Protein AF-0000000069428021 (afdb_homodimer)

InterPro domains:
  IPR006461 PLAC8 motif-containing protein [PF04749] (41-125)
  IPR006461 PLAC8 motif-containing protein [PTHR15907] (38-130)
  IPR006461 PLAC8 motif-containing protein [TIGR01571] (40-127)

Solvent-accessible surface area (backbone atoms only — not comparable to full-atom values): 15128 Å² total; per-residue (Å²): 135,85,79,76,75,79,78,75,75,80,72,77,73,79,77,83,68,53,80,55,49,69,66,51,56,23,42,66,54,68,28,44,52,66,84,59,81,56,38,75,73,87,62,54,55,84,50,29,71,75,40,79,92,48,30,40,73,64,28,62,76,42,33,70,60,51,44,28,54,47,29,39,45,66,55,42,61,50,68,40,60,76,44,89,64,29,70,43,43,51,48,45,42,49,30,62,72,69,32,37,62,82,50,70,60,54,39,48,50,46,37,69,73,38,47,53,28,41,52,42,36,52,51,50,46,35,50,76,64,58,66,137,83,79,76,74,77,79,74,74,78,71,78,73,79,77,85,66,55,81,56,49,69,65,50,56,22,41,66,53,71,30,45,52,64,84,59,81,58,38,75,73,87,62,54,55,84,50,30,72,75,40,78,92,48,30,39,74,66,29,62,79,42,35,70,60,51,43,29,53,48,30,38,44,68,57,42,60,51,67,40,59,74,44,89,65,30,69,42,43,50,47,46,43,49,31,62,73,68,32,38,61,82,49,69,60,55,39,48,51,46,37,71,73,37,48,54,28,39,52,43,37,53,51,50,45,34,50,74,63,56,62

Organism: NCBI:txid2607531

pLDDT: mean 73.63, std 24.59, range [28.36, 98.25]

Sequence (262 aa):
MTTKLPSTPITQQPRSTSKLSLASKLMTNNHIDHEICEKAWSSGLCDCQDDQKHNCLSSLCCWPFFKYTLAMRIGESPFVSLIPCAVFALRVKLRTVLSIKGSIIDDFFAVLCCEPCAVCQMSRELDNAGLMTTKLPSTPITQQPRSTSKLSLASKLMTNNHIDHEICEKAWSSGLCDCQDDQKHNCLSSLCCWPFFKYTLAMRIGESPFVSLIPCAVFALRVKLRTVLSIKGSIIDDFFAVLCCEPCAVCQMSRELDNAGL

Structure (mmCIF, N/CA/C/O backbone):
data_AF-0000000069428021-model_v1
#
loop_
_entity.id
_entity.type
_entity.pdbx_description
1 polymer 'Cornifelin homolog'
#
loop_
_atom_site.group_PDB
_atom_site.id
_atom_site.type_symbol
_atom_site.label_atom_id
_atom_site.label_alt_id
_atom_site.label_comp_id
_atom_site.label_asym_id
_atom_site.label_entity_id
_atom_site.label_seq_id
_atom_site.pdbx_PDB_ins_code
_atom_site.Cartn_x
_atom_site.Cartn_y
_atom_site.Cartn_z
_atom_site.occupancy
_atom_site.B_iso_or_equiv
_atom_site.auth_seq_id
_atom_site.auth_comp_id
_atom_site.auth_asym_id
_atom_site.auth_atom_id
_atom_site.pdbx_PDB_model_num
ATOM 1 N N . MET A 1 1 ? 49.5 43.188 20.953 1 31.59 1 MET A N 1
ATOM 2 C CA . MET A 1 1 ? 48.469 43.375 19.938 1 31.59 1 MET A CA 1
ATOM 3 C C . MET A 1 1 ? 47.406 42.281 20.016 1 31.59 1 MET A C 1
ATOM 5 O O . MET A 1 1 ? 47.75 41.094 19.906 1 31.59 1 MET A O 1
ATOM 9 N N . THR A 1 2 ? 46.312 42.562 20.75 1 36.84 2 THR A N 1
ATOM 10 C CA . THR A 1 2 ? 45.156 41.875 21.281 1 36.84 2 THR A CA 1
ATOM 11 C C . THR A 1 2 ? 44.312 41.25 20.141 1 36.84 2 THR A C 1
ATOM 13 O O . THR A 1 2 ? 43.812 41.969 19.297 1 36.84 2 THR A O 1
ATOM 16 N N . THR A 1 3 ? 44.781 40.094 19.594 1 36.91 3 THR A N 1
ATOM 17 C CA . THR A 1 3 ? 44.156 39.312 18.531 1 36.91 3 THR A CA 1
ATOM 18 C C . THR A 1 3 ? 42.656 39.094 18.812 1 36.91 3 THR A C 1
ATOM 20 O O . THR A 1 3 ? 42.312 38.5 19.828 1 36.91 3 THR A O 1
ATOM 23 N N . LYS A 1 4 ? 41.844 40.125 18.484 1 38.16 4 LYS A N 1
ATOM 24 C CA . LYS A 1 4 ? 40.375 40.188 18.516 1 38.16 4 LYS A CA 1
ATOM 25 C C . LYS A 1 4 ? 39.75 38.938 17.906 1 38.16 4 LYS A C 1
ATOM 27 O O . LYS A 1 4 ? 40.062 38.562 16.766 1 38.16 4 LYS A O 1
ATOM 32 N N . LEU A 1 5 ? 39.562 37.875 18.688 1 41.72 5 LEU A N 1
ATOM 33 C CA . LEU A 1 5 ? 38.844 36.625 18.406 1 41.72 5 LEU A CA 1
ATOM 34 C C . LEU A 1 5 ? 37.5 36.906 17.766 1 41.72 5 LEU A C 1
ATOM 36 O O . LEU A 1 5 ? 36.688 37.625 18.328 1 41.72 5 LEU A O 1
ATOM 40 N N . PRO A 1 6 ? 37.438 37.125 16.422 1 36.84 6 PRO A N 1
ATOM 41 C CA . PRO A 1 6 ? 36.156 37.438 15.773 1 36.84 6 PRO A CA 1
ATOM 42 C C . PRO A 1 6 ? 35.031 36.5 16.203 1 36.84 6 PRO A C 1
ATOM 44 O O . PRO A 1 6 ? 35.281 35.312 16.484 1 36.84 6 PRO A O 1
ATOM 47 N N . SER A 1 7 ? 34.062 36.906 17.016 1 36.66 7 SER A N 1
ATOM 48 C CA . SER A 1 7 ? 32.812 36.312 17.453 1 36.66 7 SER A CA 1
ATOM 49 C C . SER A 1 7 ? 32.031 35.719 16.281 1 36.66 7 SER A C 1
ATOM 51 O O . SER A 1 7 ? 31.812 36.406 15.273 1 36.66 7 SER A O 1
ATOM 53 N N . THR A 1 8 ? 32.25 34.469 15.93 1 35.41 8 THR A N 1
ATOM 54 C CA . THR A 1 8 ? 31.594 33.656 14.914 1 35.41 8 THR A CA 1
ATOM 55 C C . THR A 1 8 ? 30.078 33.812 15.016 1 35.41 8 THR A C 1
ATOM 57 O O . THR A 1 8 ? 29.5 33.594 16.094 1 35.41 8 THR A O 1
ATOM 60 N N . PRO A 1 9 ? 29.469 34.688 14.203 1 34.72 9 PRO A N 1
ATOM 61 C CA . PRO A 1 9 ? 28.016 34.844 14.164 1 34.72 9 PRO A CA 1
ATOM 62 C C . PRO A 1 9 ? 27.281 33.531 14.141 1 34.72 9 PRO A C 1
ATOM 64 O O . PRO A 1 9 ? 27.75 32.562 13.539 1 34.72 9 PRO A O 1
ATOM 67 N N . ILE A 1 10 ? 26.703 33.094 15.25 1 34.25 10 ILE A N 1
ATOM 68 C CA . ILE A 1 10 ? 25.766 31.969 15.398 1 34.25 10 ILE A CA 1
ATOM 69 C C . ILE A 1 10 ? 24.734 31.984 14.281 1 34.25 10 ILE A C 1
ATOM 71 O O . ILE A 1 10 ? 23.969 32.938 14.164 1 34.25 10 ILE A O 1
ATOM 75 N N . THR A 1 11 ? 25.172 31.672 13 1 30.28 11 THR A N 1
ATOM 76 C CA . THR A 1 11 ? 24.203 31.516 11.914 1 30.28 11 THR A CA 1
ATOM 77 C C . THR A 1 11 ? 22.984 30.734 12.391 1 30.28 11 THR A C 1
ATOM 79 O O . THR A 1 11 ? 23.109 29.656 12.984 1 30.28 11 THR A O 1
ATOM 82 N N . GLN A 1 12 ? 21.906 31.484 12.75 1 28.84 12 GLN A N 1
ATOM 83 C CA . GLN A 1 12 ? 20.562 31.016 13.039 1 28.84 12 GLN A CA 1
ATOM 84 C C . GLN A 1 12 ? 20.156 29.891 12.086 1 28.84 12 GLN A C 1
ATOM 86 O O . GLN A 1 12 ? 20.234 30.047 10.867 1 28.84 12 GLN A O 1
ATOM 91 N N . GLN A 1 13 ? 20.422 28.641 12.523 1 31.52 13 GLN A N 1
ATOM 92 C CA . GLN A 1 13 ? 19.984 27.438 11.852 1 31.52 13 GLN A CA 1
ATOM 93 C C . GLN A 1 13 ? 18.531 27.562 11.398 1 31.52 13 GLN A C 1
ATOM 95 O O . GLN A 1 13 ? 17.641 27.875 12.195 1 31.52 13 GLN A O 1
ATOM 100 N N . PRO A 1 14 ? 18.297 27.844 10.094 1 32.84 14 PRO A N 1
ATOM 101 C CA . PRO A 1 14 ? 16.922 27.859 9.594 1 32.84 14 PRO A CA 1
ATOM 102 C C . PRO A 1 14 ? 16.125 26.641 10.031 1 32.84 14 PRO A C 1
ATOM 104 O O . PRO A 1 14 ? 16.641 25.516 10.047 1 32.84 14 PRO A O 1
ATOM 107 N N . ARG A 1 15 ? 15.188 26.75 10.984 1 29.33 15 ARG A N 1
ATOM 108 C CA . ARG A 1 15 ? 14.133 25.859 11.445 1 29.33 15 ARG A CA 1
ATOM 109 C C . ARG A 1 15 ? 13.469 25.141 10.273 1 29.33 15 ARG A C 1
ATOM 111 O O . ARG A 1 15 ? 13 25.781 9.328 1 29.33 15 ARG A O 1
ATOM 118 N N . SER A 1 16 ? 13.938 23.875 9.984 1 31.75 16 SER A N 1
ATOM 119 C CA . SER A 1 16 ? 13.453 22.906 9.016 1 31.75 16 SER A CA 1
ATOM 120 C C . SER A 1 16 ? 11.938 22.734 9.109 1 31.75 16 SER A C 1
ATOM 122 O O . SER A 1 16 ? 11.438 22.125 10.055 1 31.75 16 SER A O 1
ATOM 124 N N . THR A 1 17 ? 11.07 23.734 8.867 1 29.7 17 THR A N 1
ATOM 125 C CA . THR A 1 17 ? 9.617 23.781 8.789 1 29.7 17 THR A CA 1
ATOM 126 C C . THR A 1 17 ? 9.102 22.719 7.824 1 29.7 17 THR A C 1
ATOM 128 O O . THR A 1 17 ? 7.898 22.656 7.551 1 29.7 17 THR A O 1
ATOM 131 N N . SER A 1 18 ? 9.938 22.156 6.949 1 31.53 18 SER A N 1
ATOM 132 C CA . SER A 1 18 ? 9.367 21.625 5.715 1 31.53 18 SER A CA 1
ATOM 133 C C . SER A 1 18 ? 8.555 20.359 5.98 1 31.53 18 SER A C 1
ATOM 135 O O . SER A 1 18 ? 7.957 19.797 5.062 1 31.53 18 SER A O 1
ATOM 137 N N . LYS A 1 19 ? 8.812 19.625 7.035 1 33.56 19 LYS A N 1
ATOM 138 C CA . LYS A 1 19 ? 8.234 18.297 7.055 1 33.56 19 LYS A CA 1
ATOM 139 C C . LYS A 1 19 ? 6.715 18.344 7.059 1 33.56 19 LYS A C 1
ATOM 141 O O . LYS A 1 19 ? 6.051 17.312 6.891 1 33.56 19 LYS A O 1
ATOM 146 N N . LEU A 1 20 ? 6.047 19.328 7.57 1 32.31 20 LEU A N 1
ATOM 147 C CA . LEU A 1 20 ? 4.621 19.547 7.805 1 32.31 20 LEU A CA 1
ATOM 148 C C . LEU A 1 20 ? 3.873 19.703 6.484 1 32.31 20 LEU A C 1
ATOM 150 O O . LEU A 1 20 ? 2.645 19.594 6.445 1 32.31 20 LEU A O 1
ATOM 154 N N . SER A 1 21 ? 4.578 19.922 5.355 1 34.25 21 SER A N 1
ATOM 155 C CA . SER A 1 21 ? 3.854 20.406 4.184 1 34.25 21 SER A CA 1
ATOM 156 C C . SER A 1 21 ? 2.959 19.312 3.596 1 34.25 21 SER A C 1
ATOM 158 O O . SER A 1 21 ? 1.894 19.609 3.051 1 34.25 21 SER A O 1
ATOM 160 N N . LEU A 1 22 ? 3.52 18.078 3.484 1 35.31 22 LEU A N 1
ATOM 161 C CA . LEU A 1 22 ? 2.664 17.094 2.82 1 35.31 22 LEU A CA 1
ATOM 162 C C . LEU A 1 22 ? 1.365 16.891 3.594 1 35.31 22 LEU A C 1
ATOM 164 O O . LEU A 1 22 ? 0.284 16.859 3.004 1 35.31 22 LEU A O 1
ATOM 168 N N . ALA A 1 23 ? 1.435 16.688 4.934 1 36.69 23 ALA A N 1
ATOM 169 C CA . ALA A 1 23 ? 0.244 16.578 5.773 1 36.69 23 ALA A CA 1
ATOM 170 C C . ALA A 1 23 ? -0.602 17.844 5.684 1 36.69 23 ALA A C 1
ATOM 172 O O . ALA A 1 23 ? -1.833 17.781 5.727 1 36.69 23 ALA A O 1
ATOM 173 N N . SER A 1 24 ? -0.016 18.953 5.559 1 36.81 24 SER A N 1
ATOM 174 C CA . SER A 1 24 ? -0.75 20.219 5.551 1 36.81 24 SER A CA 1
ATOM 175 C C . SER A 1 24 ? -1.664 20.312 4.336 1 36.81 24 SER A C 1
ATOM 177 O O . SER A 1 24 ? -2.781 20.828 4.43 1 36.81 24 SER A O 1
ATOM 179 N N . LYS A 1 25 ? -1.064 20.141 3.111 1 40.97 25 LYS A N 1
ATOM 180 C CA . LYS A 1 25 ? -1.898 20.297 1.926 1 40.97 25 LYS A CA 1
ATOM 181 C C . LYS A 1 25 ? -2.996 19.234 1.875 1 40.97 25 LYS A C 1
ATOM 183 O O . LYS A 1 25 ? -3.957 19.375 1.113 1 40.97 25 LYS A O 1
ATOM 188 N N . LEU A 1 26 ? -2.842 18.047 2.41 1 41.84 26 LEU A N 1
ATOM 189 C CA . LEU A 1 26 ? -3.936 17.078 2.506 1 41.84 26 LEU A CA 1
ATOM 190 C C . LEU A 1 26 ? -5.133 17.688 3.232 1 41.84 26 LEU A C 1
ATOM 192 O O . LEU A 1 26 ? -6.258 17.203 3.088 1 41.84 26 LEU A O 1
ATOM 196 N N . MET A 1 27 ? -4.902 18.547 4.051 1 39.12 27 MET A N 1
ATOM 197 C CA . MET A 1 27 ? -5.961 19.078 4.906 1 39.12 27 MET A CA 1
ATOM 198 C C . MET A 1 27 ? -6.938 19.922 4.102 1 39.12 27 MET A C 1
ATOM 200 O O . MET A 1 27 ? -8.016 20.266 4.586 1 39.12 27 MET A O 1
ATOM 204 N N . THR A 1 28 ? -6.363 20.5 3.078 1 38.12 28 THR A N 1
ATOM 205 C CA . THR A 1 28 ? -7.391 21.438 2.631 1 38.12 28 THR A CA 1
ATOM 206 C C . THR A 1 28 ? -8.578 20.688 2.037 1 38.12 28 THR A C 1
ATOM 208 O O . THR A 1 28 ? -9.734 21.047 2.283 1 38.12 28 THR A O 1
ATOM 211 N N . ASN A 1 29 ? -8.492 19.984 0.763 1 41.16 29 ASN A N 1
ATOM 212 C CA . ASN A 1 29 ? -9.719 19.422 0.219 1 41.16 29 ASN A CA 1
ATOM 213 C C . ASN A 1 29 ? -10.016 18.047 0.833 1 41.16 29 ASN A C 1
ATOM 215 O O . ASN A 1 29 ? -9.102 17.328 1.209 1 41.16 29 ASN A O 1
ATOM 219 N N . ASN A 1 30 ? -11.125 17.766 1.515 1 48.16 30 ASN A N 1
ATOM 220 C CA . ASN A 1 30 ? -11.688 16.609 2.209 1 48.16 30 ASN A CA 1
ATOM 221 C C . ASN A 1 30 ? -11.125 15.297 1.673 1 48.16 30 ASN A C 1
ATOM 223 O O . ASN A 1 30 ? -11.641 14.227 1.991 1 48.16 30 ASN A O 1
ATOM 227 N N . HIS A 1 31 ? -10.406 15.32 0.62 1 53.88 31 HIS A N 1
ATOM 228 C CA . HIS A 1 31 ? -9.734 14.141 0.084 1 53.88 31 HIS A CA 1
ATOM 229 C C . HIS A 1 31 ? -8.219 14.312 0.123 1 53.88 31 HIS A C 1
ATOM 231 O O . HIS A 1 31 ? -7.711 15.438 0.149 1 53.88 31 HIS A O 1
ATOM 237 N N . ILE A 1 32 ? -7.465 13.297 0.584 1 56.12 32 ILE A N 1
ATOM 238 C CA . ILE A 1 32 ? -6.008 13.352 0.515 1 56.12 32 ILE A CA 1
ATOM 239 C C . ILE A 1 32 ? -5.574 13.766 -0.889 1 56.12 32 ILE A C 1
ATOM 241 O O . ILE A 1 32 ? -5.691 12.992 -1.837 1 56.12 32 ILE A O 1
ATOM 245 N N . ASP A 1 33 ? -6.195 14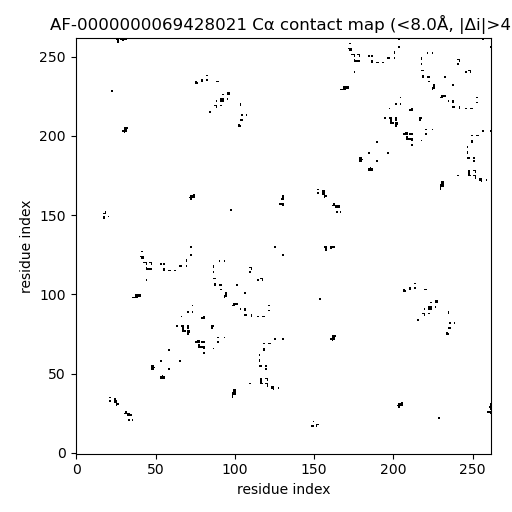.867 -1.556 1 47.66 33 ASP A N 1
ATOM 246 C CA . ASP A 1 33 ? -5.699 15.344 -2.844 1 47.66 33 ASP A CA 1
ATOM 247 C C . ASP A 1 33 ? -4.195 15.594 -2.793 1 47.66 33 ASP A C 1
ATOM 249 O O . ASP A 1 33 ? -3.734 16.5 -2.098 1 47.66 33 ASP A O 1
ATOM 253 N N . HIS A 1 34 ? -3.391 14.633 -2.701 1 45.31 34 HIS A N 1
ATOM 254 C CA . HIS A 1 34 ? -1.944 14.789 -2.805 1 45.31 34 HIS A CA 1
ATOM 255 C C . HIS A 1 34 ? -1.568 15.633 -4.016 1 45.31 34 HIS A C 1
ATOM 257 O O . HIS A 1 34 ? -1.692 15.18 -5.156 1 45.31 34 HIS A O 1
ATOM 263 N N . GLU A 1 35 ? -1.865 16.906 -4.168 1 47 35 GLU A N 1
ATOM 264 C CA . GLU A 1 35 ? -1.176 17.625 -5.234 1 47 35 GLU A CA 1
ATOM 265 C C . GLU A 1 35 ? 0.324 17.344 -5.207 1 47 35 GLU A C 1
ATOM 267 O O . GLU A 1 35 ? 1.136 18.266 -5.223 1 47 35 GLU A O 1
ATOM 272 N N . ILE A 1 36 ? 0.805 16.219 -4.578 1 57.5 36 ILE A N 1
ATOM 273 C CA . ILE A 1 36 ? 2.205 15.836 -4.723 1 57.5 36 ILE A CA 1
ATOM 274 C C . ILE A 1 36 ? 2.547 15.688 -6.203 1 57.5 36 ILE A C 1
ATOM 276 O O . ILE A 1 36 ? 1.735 15.18 -6.984 1 57.5 36 ILE A O 1
ATOM 280 N N . CYS A 1 37 ? 3.418 16.516 -6.656 1 70 37 CYS A N 1
ATOM 281 C CA . CYS A 1 37 ? 3.924 16.297 -8.008 1 70 37 CYS A CA 1
ATOM 282 C C . CYS A 1 37 ? 4.227 14.828 -8.258 1 70 37 CYS A C 1
ATOM 284 O O . CYS A 1 37 ? 5.129 14.258 -7.637 1 70 37 CYS A O 1
ATOM 286 N N . GLU A 1 38 ? 3.246 14.227 -8.906 1 86.5 38 GLU A N 1
ATOM 287 C CA . GLU A 1 38 ? 3.412 12.812 -9.211 1 86.5 38 GLU A CA 1
ATOM 288 C C . GLU A 1 38 ? 4.262 12.609 -10.461 1 86.5 38 GLU A C 1
ATOM 290 O O . GLU A 1 38 ? 4.191 13.406 -11.398 1 86.5 38 GLU A O 1
ATOM 295 N N . LYS A 1 39 ? 5.156 11.695 -10.375 1 92.44 39 LYS A N 1
ATOM 296 C CA . LYS A 1 39 ? 5.973 11.32 -11.531 1 92.44 39 LYS A CA 1
ATOM 297 C C . LYS A 1 39 ? 5.473 10.023 -12.156 1 92.44 39 LYS A C 1
ATOM 299 O O . LYS A 1 39 ? 4.695 9.289 -11.547 1 92.44 39 LYS A O 1
ATOM 304 N N . ALA A 1 40 ? 5.895 9.805 -13.422 1 94.94 40 ALA A N 1
ATOM 305 C CA . ALA A 1 40 ? 5.586 8.555 -14.102 1 94.94 40 ALA A CA 1
ATOM 306 C C . ALA A 1 40 ? 6.625 7.484 -13.781 1 94.94 40 ALA A C 1
ATOM 308 O O . ALA A 1 40 ? 7.711 7.797 -13.281 1 94.94 40 ALA A O 1
ATOM 309 N N . TRP A 1 41 ? 6.266 6.203 -13.984 1 95.62 41 TRP A N 1
ATOM 310 C CA . TRP A 1 41 ? 7.25 5.129 -13.914 1 95.62 41 TRP A CA 1
ATOM 311 C C . TRP A 1 41 ? 8.406 5.379 -14.883 1 95.62 41 TRP A C 1
ATOM 313 O O . TRP A 1 41 ? 8.188 5.832 -16.016 1 95.62 41 TRP A O 1
ATOM 323 N N . SER A 1 42 ? 9.617 5.117 -14.492 1 91.31 42 SER A N 1
ATOM 324 C CA . SER A 1 42 ? 10.789 5.301 -15.336 1 91.31 42 SER A CA 1
ATOM 325 C C . SER A 1 42 ? 10.812 4.293 -16.484 1 91.31 42 SER A C 1
ATOM 327 O O . SER A 1 42 ? 11.398 4.555 -17.531 1 91.31 42 SER A O 1
ATOM 329 N N . SER A 1 43 ? 10.242 3.125 -16.25 1 89.12 43 SER A N 1
ATOM 330 C CA . SER A 1 43 ? 10.164 2.07 -17.25 1 89.12 43 SER A CA 1
ATOM 331 C C . SER A 1 43 ? 8.789 1.413 -17.266 1 89.12 43 SER A C 1
ATOM 333 O O . SER A 1 43 ? 8.07 1.448 -16.266 1 89.12 43 SER A O 1
ATOM 335 N N . GLY A 1 44 ? 8.539 0.796 -18.406 1 89.5 44 GLY A N 1
ATOM 336 C CA . GLY A 1 44 ? 7.281 0.064 -18.5 1 89.5 44 GLY A CA 1
ATOM 337 C C . GLY A 1 44 ? 7.336 -1.29 -17.812 1 89.5 44 GLY A C 1
ATOM 338 O O . GLY A 1 44 ? 8.406 -1.756 -17.422 1 89.5 44 GLY A O 1
ATOM 339 N N . LEU A 1 45 ? 6.211 -1.918 -17.562 1 86.62 45 LEU A N 1
ATOM 340 C CA . LEU A 1 45 ? 6.086 -3.201 -16.875 1 86.62 45 LEU A CA 1
ATOM 341 C C . LEU A 1 45 ? 6.824 -4.297 -17.641 1 86.62 45 LEU A C 1
ATOM 343 O O . LEU A 1 45 ? 7.5 -5.129 -17.047 1 86.62 45 LEU A O 1
ATOM 347 N N . CYS A 1 46 ? 6.738 -4.305 -19.031 1 83.12 46 CYS A N 1
ATOM 348 C CA . CYS A 1 46 ? 7.328 -5.391 -19.812 1 83.12 46 CYS A CA 1
ATOM 349 C C . CYS A 1 46 ? 8.656 -4.961 -20.422 1 83.12 46 CYS A C 1
ATOM 351 O O . CYS A 1 46 ? 9.102 -5.531 -21.422 1 83.12 46 CYS A O 1
ATOM 353 N N . ASP A 1 47 ? 9.227 -3.924 -19.891 1 82.75 47 ASP A N 1
ATOM 354 C CA . ASP A 1 47 ? 10.531 -3.479 -20.375 1 82.75 47 ASP A CA 1
ATOM 355 C C . ASP A 1 47 ? 11.664 -4.266 -19.703 1 82.75 47 ASP A C 1
ATOM 357 O O . ASP A 1 47 ? 12.812 -3.82 -19.688 1 82.75 47 ASP A O 1
ATOM 361 N N . CYS A 1 48 ? 11.383 -5.223 -18.984 1 72.94 48 CYS A N 1
ATOM 362 C CA . CYS A 1 48 ? 12.367 -6 -18.234 1 72.94 48 CYS A CA 1
ATOM 363 C C . CYS A 1 48 ? 13.383 -6.633 -19.188 1 72.94 48 CYS A C 1
ATOM 365 O O . CYS A 1 48 ? 14.5 -6.961 -18.781 1 72.94 48 CYS A O 1
ATOM 367 N N . GLN A 1 49 ? 13.086 -6.785 -20.375 1 70.44 49 GLN A N 1
ATOM 368 C CA . GLN A 1 49 ? 13.984 -7.422 -21.328 1 70.44 49 GLN A CA 1
ATOM 369 C C . GLN A 1 49 ? 15.133 -6.492 -21.703 1 70.44 49 GLN A C 1
ATOM 371 O O . GLN A 1 49 ? 16.188 -6.949 -22.141 1 70.44 49 GLN A O 1
ATOM 376 N N . ASP A 1 50 ? 14.961 -5.297 -21.484 1 62.22 50 ASP A N 1
ATOM 377 C CA . ASP A 1 50 ? 15.977 -4.363 -21.969 1 62.22 50 ASP A CA 1
ATOM 378 C C . ASP A 1 50 ? 17.188 -4.34 -21.031 1 62.22 50 ASP A C 1
ATOM 380 O O . ASP A 1 50 ? 18.281 -3.953 -21.438 1 62.22 50 ASP A O 1
ATOM 384 N N . ASP A 1 51 ? 16.969 -4.652 -19.828 1 57.56 51 ASP A N 1
ATOM 385 C CA . ASP A 1 51 ? 18.109 -4.547 -18.922 1 57.56 51 ASP A CA 1
ATOM 386 C C . ASP A 1 51 ? 18.672 -5.926 -18.594 1 57.56 51 ASP A C 1
ATOM 388 O O . ASP A 1 51 ? 17.922 -6.863 -18.312 1 57.56 51 ASP A O 1
ATOM 392 N N . GLN A 1 52 ? 19.812 -6.25 -19.047 1 57.59 52 GLN A N 1
ATOM 393 C CA . GLN A 1 52 ? 20.547 -7.488 -18.828 1 57.59 52 GLN A CA 1
ATOM 394 C C . GLN A 1 52 ? 20.516 -7.895 -17.359 1 57.59 52 GLN A C 1
ATOM 396 O O . GLN A 1 52 ? 20.453 -9.078 -17.031 1 57.59 52 GLN A O 1
ATOM 401 N N . LYS A 1 53 ? 20.656 -6.906 -16.547 1 55 53 LYS A N 1
ATOM 402 C CA . LYS A 1 53 ? 20.766 -7.211 -15.125 1 55 53 LYS A CA 1
ATOM 403 C C . LYS A 1 53 ? 19.453 -7.77 -14.578 1 55 53 LYS A C 1
ATOM 405 O O . LYS A 1 53 ? 19.453 -8.547 -13.617 1 55 53 LYS A O 1
ATOM 410 N N . HIS A 1 54 ? 18.359 -7.422 -15.219 1 56.81 54 HIS A N 1
ATOM 411 C CA . HIS A 1 54 ? 17.062 -7.816 -14.695 1 56.81 54 HIS A CA 1
ATOM 412 C C . HIS A 1 54 ? 16.297 -8.656 -15.711 1 56.81 54 HIS A C 1
ATOM 414 O O . HIS A 1 54 ? 15.07 -8.539 -15.828 1 56.81 54 HIS A O 1
ATOM 420 N N . ASN A 1 55 ? 16.859 -9.477 -16.406 1 57.66 55 ASN A N 1
ATOM 421 C CA . ASN A 1 55 ? 16.156 -10.266 -17.406 1 57.66 55 ASN A CA 1
ATOM 422 C C . ASN A 1 55 ? 15.031 -11.086 -16.797 1 57.66 55 ASN A C 1
ATOM 424 O O . ASN A 1 55 ? 15.258 -11.844 -15.844 1 57.66 55 ASN A O 1
ATOM 428 N N . CYS A 1 56 ? 13.734 -10.633 -17.078 1 58.78 56 CYS A N 1
ATOM 429 C CA . CYS A 1 56 ? 12.523 -11.289 -16.594 1 58.78 56 CYS A CA 1
ATOM 430 C C . CYS A 1 56 ? 12.672 -12.805 -16.656 1 58.78 56 CYS A C 1
ATOM 432 O O . CYS A 1 56 ? 12.234 -13.508 -15.742 1 58.78 56 CYS A O 1
ATOM 434 N N . LEU A 1 57 ? 13.234 -13.289 -17.781 1 56.62 57 LEU A N 1
ATOM 435 C CA . LEU A 1 57 ? 13.367 -14.734 -17.938 1 56.62 57 LEU A CA 1
ATOM 436 C C . LEU A 1 57 ? 14.281 -15.328 -16.875 1 56.62 57 LEU A C 1
ATOM 438 O O . LEU A 1 57 ? 13.984 -16.375 -16.312 1 56.62 57 LEU A O 1
ATOM 442 N N . SER A 1 58 ? 15.336 -14.734 -16.766 1 57.53 58 SER A N 1
ATOM 443 C CA . SER A 1 58 ? 16.219 -15.219 -15.703 1 57.53 58 SER A CA 1
ATOM 444 C C . SER A 1 58 ? 15.609 -14.953 -14.328 1 57.53 58 SER A C 1
ATOM 446 O O . SER A 1 58 ? 15.953 -15.625 -13.359 1 57.53 58 SER A O 1
ATOM 448 N N . SER A 1 59 ? 14.75 -13.961 -14.352 1 57.22 59 SER A N 1
ATOM 449 C CA . SER A 1 59 ? 14.109 -13.531 -13.109 1 57.22 59 SER A CA 1
ATOM 450 C C . SER A 1 59 ? 13.031 -14.523 -12.672 1 57.22 59 SER A C 1
ATOM 452 O O . SER A 1 59 ? 12.742 -14.648 -11.484 1 57.22 59 SER A O 1
ATOM 454 N N . LEU A 1 60 ? 12.539 -15.188 -13.711 1 62 60 LEU A N 1
ATOM 455 C CA . LEU A 1 60 ? 11.516 -16.156 -13.344 1 62 60 LEU A CA 1
ATOM 456 C C . LEU A 1 60 ? 12.055 -17.172 -12.352 1 62 60 LEU A C 1
ATOM 458 O O . LEU A 1 60 ? 11.352 -17.594 -11.43 1 62 60 LEU A O 1
ATOM 462 N N . CYS A 1 61 ? 13.305 -17.562 -12.664 1 63.62 61 CYS A N 1
ATOM 463 C CA . CYS A 1 61 ? 13.859 -18.547 -11.742 1 63.62 61 CYS A CA 1
ATOM 464 C C . CYS A 1 61 ? 14.281 -17.891 -10.43 1 63.62 61 CYS A C 1
ATOM 466 O O . CYS A 1 61 ? 14.164 -18.5 -9.359 1 63.62 61 CYS A O 1
ATOM 468 N N . CYS A 1 62 ? 14.641 -16.656 -10.492 1 72.69 62 CYS A N 1
ATOM 469 C CA . CYS A 1 62 ? 15.18 -16.016 -9.297 1 72.69 62 CYS A CA 1
ATOM 470 C C . CYS A 1 62 ? 14.18 -15.023 -8.711 1 72.69 62 CYS A C 1
ATOM 472 O O . CYS A 1 62 ? 14.531 -14.219 -7.84 1 72.69 62 CYS A O 1
ATOM 474 N N . TRP A 1 63 ? 12.953 -15.305 -9.039 1 78.75 63 TRP A N 1
ATOM 475 C CA . TRP A 1 63 ? 11.93 -14.32 -8.688 1 78.75 63 TRP A CA 1
ATOM 476 C C . TRP A 1 63 ? 11.727 -14.266 -7.18 1 78.75 63 TRP A C 1
ATOM 478 O O . TRP A 1 63 ? 11.641 -13.18 -6.602 1 78.75 63 TRP A O 1
ATOM 488 N N . PRO A 1 64 ? 11.836 -15.414 -6.461 1 80.94 64 PRO A N 1
ATOM 489 C CA . PRO A 1 64 ? 11.68 -15.305 -5.008 1 80.94 64 PRO A CA 1
ATOM 490 C C . PRO A 1 64 ? 12.812 -14.508 -4.355 1 80.94 64 PRO A C 1
ATOM 492 O O . PRO A 1 64 ? 12.57 -13.781 -3.385 1 80.94 64 PRO A O 1
ATOM 495 N N . PHE A 1 65 ? 13.961 -14.617 -4.922 1 84.56 65 PHE A N 1
ATOM 496 C CA . PHE A 1 65 ? 15.102 -13.867 -4.398 1 84.56 65 PHE A CA 1
ATOM 497 C C . PHE A 1 65 ? 14.93 -12.375 -4.637 1 84.56 65 PHE A C 1
ATOM 499 O O . PHE A 1 65 ? 15.234 -11.562 -3.764 1 84.56 65 PHE A O 1
ATOM 506 N N . PHE A 1 66 ? 14.414 -12 -5.703 1 84.38 66 PHE A N 1
ATOM 507 C CA . PHE A 1 66 ? 14.211 -10.594 -6.031 1 84.38 66 PHE A CA 1
ATOM 508 C C . PHE A 1 66 ? 13.109 -9.984 -5.164 1 84.38 66 PHE A C 1
ATOM 510 O O . PHE A 1 66 ? 13.195 -8.82 -4.766 1 84.38 66 PHE A O 1
ATOM 517 N N . LYS A 1 67 ? 12.18 -10.758 -4.848 1 89.44 67 LYS A N 1
ATOM 518 C CA . LYS A 1 67 ? 11.117 -10.297 -3.961 1 89.44 67 LYS A CA 1
ATOM 519 C C . LYS A 1 67 ? 11.664 -9.969 -2.574 1 89.44 67 LYS A C 1
ATOM 521 O O . LYS A 1 67 ? 11.266 -8.969 -1.967 1 89.44 67 LYS A O 1
ATOM 526 N N . TYR A 1 68 ? 12.555 -10.852 -2.18 1 91.12 68 TYR A N 1
ATOM 527 C CA . TYR A 1 68 ? 13.172 -10.664 -0.874 1 91.12 68 TYR A CA 1
ATOM 528 C C . TYR A 1 68 ? 13.992 -9.383 -0.837 1 91.12 68 TYR A C 1
ATOM 530 O O . TYR A 1 68 ? 13.852 -8.578 0.084 1 91.12 68 TYR A O 1
ATOM 538 N N . THR A 1 69 ? 14.836 -9.18 -1.751 1 90.5 69 THR A N 1
ATOM 539 C CA . THR A 1 69 ? 15.695 -8.008 -1.802 1 90.5 69 THR A CA 1
ATOM 540 C C . THR A 1 69 ? 14.867 -6.738 -1.988 1 90.5 69 THR A C 1
ATOM 542 O O . THR A 1 69 ? 15.188 -5.691 -1.421 1 90.5 69 THR A O 1
ATOM 545 N N . LEU A 1 70 ? 13.836 -6.828 -2.764 1 92.31 70 LEU A N 1
ATOM 546 C CA . LEU A 1 70 ? 12.953 -5.691 -3.008 1 92.31 70 LEU A CA 1
ATOM 547 C C . LEU A 1 70 ? 12.32 -5.207 -1.711 1 92.31 70 LEU A C 1
ATOM 549 O O . LEU A 1 70 ? 12.273 -4.004 -1.446 1 92.31 70 LEU A O 1
ATOM 553 N N . ALA A 1 71 ? 11.844 -6.164 -0.936 1 95.25 71 ALA A N 1
ATOM 554 C CA . ALA A 1 71 ? 11.227 -5.82 0.344 1 95.25 71 ALA A CA 1
ATOM 555 C C . ALA A 1 71 ? 12.211 -5.07 1.24 1 95.25 71 ALA A C 1
ATOM 557 O O . ALA A 1 71 ? 11.852 -4.062 1.854 1 95.25 71 ALA A O 1
ATOM 558 N N . MET A 1 72 ? 13.367 -5.5 1.214 1 94.12 72 MET A N 1
ATOM 559 C CA . MET A 1 72 ? 14.398 -4.875 2.039 1 94.12 72 MET A CA 1
ATOM 560 C C . MET A 1 72 ? 14.742 -3.48 1.518 1 94.12 72 MET A C 1
ATOM 562 O O . MET A 1 72 ? 14.906 -2.545 2.301 1 94.12 72 MET A O 1
ATOM 566 N N . ARG A 1 73 ? 14.812 -3.367 0.265 1 92.19 73 ARG A N 1
ATOM 567 C CA . ARG A 1 73 ? 15.148 -2.082 -0.343 1 92.19 73 ARG A CA 1
ATOM 568 C C . ARG A 1 73 ? 14.055 -1.054 -0.083 1 92.19 73 ARG A C 1
ATOM 570 O O . ARG A 1 73 ? 14.328 0.143 0.019 1 92.19 73 ARG A O 1
ATOM 577 N N . ILE A 1 74 ? 12.805 -1.483 0.09 1 94.06 74 ILE A N 1
ATOM 578 C CA . ILE A 1 74 ? 11.672 -0.589 0.324 1 94.06 74 ILE A CA 1
ATOM 579 C C . ILE A 1 74 ? 11.539 -0.312 1.819 1 94.06 74 ILE A C 1
ATOM 581 O O . ILE A 1 74 ? 10.75 0.547 2.229 1 94.06 74 ILE A O 1
ATOM 585 N N . GLY A 1 75 ? 12.336 -0.984 2.611 1 92.69 75 GLY A N 1
ATOM 586 C CA . GLY A 1 75 ? 12.359 -0.717 4.039 1 92.69 75 GLY A CA 1
ATOM 587 C C . GLY A 1 75 ? 11.477 -1.661 4.836 1 92.69 75 GLY A C 1
ATOM 588 O O . GLY A 1 75 ? 11.031 -1.327 5.934 1 92.69 75 GLY A O 1
ATOM 589 N N . GLU A 1 76 ? 11.102 -2.762 4.262 1 96 76 GLU A N 1
ATOM 590 C CA . GLU A 1 76 ? 10.273 -3.758 4.93 1 96 76 GLU A CA 1
ATOM 591 C C . GLU A 1 76 ? 11.086 -5.004 5.285 1 96 76 GLU A C 1
ATOM 593 O O . GLU A 1 76 ? 12.188 -5.199 4.77 1 96 76 GLU A O 1
ATOM 598 N N . SER A 1 77 ? 10.539 -5.746 6.211 1 94.81 77 SER A N 1
ATOM 599 C CA . SER A 1 77 ? 11.188 -7.016 6.539 1 94.81 77 SER A CA 1
ATOM 600 C C . SER A 1 77 ? 11.164 -7.969 5.348 1 94.81 77 SER A C 1
ATOM 602 O O . SER A 1 77 ? 10.195 -8 4.586 1 94.81 77 SER A O 1
ATOM 604 N N . PRO A 1 78 ? 12.297 -8.758 5.148 1 92.88 78 PRO A N 1
ATOM 605 C CA . PRO A 1 78 ? 12.312 -9.727 4.051 1 92.88 78 PRO A CA 1
ATOM 606 C C . PRO A 1 78 ? 11.211 -10.773 4.176 1 92.88 78 PRO A C 1
ATOM 608 O O . PRO A 1 78 ? 10.82 -11.391 3.178 1 92.88 78 PRO A O 1
ATOM 611 N N . PHE A 1 79 ? 10.648 -10.93 5.301 1 94.75 79 PHE A N 1
ATOM 612 C CA . PHE A 1 79 ? 9.633 -11.938 5.547 1 94.75 79 PHE A CA 1
ATOM 613 C C . PHE A 1 79 ? 8.289 -11.516 4.953 1 94.75 79 PHE A C 1
ATOM 615 O O . PHE A 1 79 ? 7.359 -12.32 4.879 1 94.75 79 PHE A O 1
ATOM 622 N N . VAL A 1 80 ? 8.211 -10.234 4.508 1 95.94 80 VAL A N 1
ATOM 623 C CA . VAL A 1 80 ? 7.016 -9.758 3.82 1 95.94 80 VAL A CA 1
ATOM 624 C C . VAL A 1 80 ? 6.754 -10.609 2.582 1 95.94 80 VAL A C 1
ATOM 626 O O . VAL A 1 80 ? 5.602 -10.828 2.203 1 95.94 80 VAL A O 1
ATOM 629 N N . SER A 1 81 ? 7.844 -11.109 1.963 1 93 81 SER A N 1
ATOM 630 C CA . SER A 1 81 ? 7.754 -11.859 0.717 1 93 81 SER A CA 1
ATOM 631 C C . SER A 1 81 ? 7 -13.172 0.916 1 93 81 SER A C 1
ATOM 633 O O . SER A 1 81 ? 6.578 -13.805 -0.055 1 93 81 SER A O 1
ATOM 635 N N . LEU A 1 82 ? 6.75 -13.562 2.162 1 92.88 82 LEU A N 1
ATOM 636 C CA . LEU A 1 82 ? 6.102 -14.836 2.457 1 92.88 82 LEU A CA 1
ATOM 637 C C . LEU A 1 82 ? 4.598 -14.656 2.627 1 92.88 82 LEU A C 1
ATOM 639 O O . LEU A 1 82 ? 3.855 -15.641 2.699 1 92.88 82 LEU A O 1
ATOM 643 N N . ILE A 1 83 ? 4.078 -13.453 2.732 1 93.56 83 ILE A N 1
ATOM 644 C CA . ILE A 1 83 ? 2.652 -13.219 2.932 1 93.56 83 ILE A CA 1
ATOM 645 C C . ILE A 1 83 ? 1.945 -13.164 1.578 1 93.56 83 ILE A C 1
ATOM 647 O O . ILE A 1 83 ? 2.541 -12.758 0.577 1 93.56 83 ILE A O 1
ATOM 651 N N . PRO A 1 84 ? 0.644 -13.578 1.56 1 92.62 84 PRO A N 1
ATOM 652 C CA . PRO A 1 84 ? -0.116 -13.438 0.314 1 92.62 84 PRO A CA 1
ATOM 653 C C . PRO A 1 84 ? -0.206 -11.992 -0.167 1 92.62 84 PRO A C 1
ATOM 655 O O . PRO A 1 84 ? -0.286 -11.07 0.648 1 92.62 84 PRO A O 1
ATOM 658 N N . CYS A 1 85 ? -0.08 -11.727 -1.444 1 94.12 85 CYS A N 1
ATOM 659 C CA . CYS A 1 85 ? -0.237 -10.43 -2.092 1 94.12 85 CYS A CA 1
ATOM 660 C C . CYS A 1 85 ? 0.873 -9.469 -1.673 1 94.12 85 CYS A C 1
ATOM 662 O O . CYS A 1 85 ? 0.672 -8.258 -1.64 1 94.12 85 CYS A O 1
ATOM 664 N N . ALA A 1 86 ? 2.047 -10.031 -1.341 1 95.38 86 ALA A N 1
ATOM 665 C CA . ALA A 1 86 ? 3.182 -9.234 -0.882 1 95.38 86 ALA A CA 1
ATOM 666 C C . ALA A 1 86 ? 3.623 -8.242 -1.952 1 95.38 86 ALA A C 1
ATOM 668 O O . ALA A 1 86 ? 3.805 -7.055 -1.668 1 95.38 86 ALA A O 1
ATOM 669 N N . VAL A 1 87 ? 3.807 -8.711 -3.199 1 96.19 87 VAL A N 1
ATOM 670 C CA . VAL A 1 87 ? 4.32 -7.855 -4.262 1 96.19 87 VAL A CA 1
ATOM 671 C C . VAL A 1 87 ? 3.324 -6.734 -4.555 1 96.19 87 VAL A C 1
ATOM 673 O O . VAL A 1 87 ? 3.717 -5.594 -4.809 1 96.19 87 VAL A O 1
ATOM 676 N N . PHE A 1 88 ? 2.066 -7.07 -4.445 1 97.69 88 PHE A N 1
ATOM 677 C CA . PHE A 1 88 ? 1.005 -6.082 -4.594 1 97.69 88 PHE A CA 1
ATOM 678 C C . PHE A 1 88 ? 1.121 -4.996 -3.533 1 97.69 88 PHE A C 1
ATOM 680 O O . PHE A 1 88 ? 1.09 -3.805 -3.85 1 97.69 88 PHE A O 1
ATOM 687 N N . ALA A 1 89 ? 1.331 -5.352 -2.293 1 98.12 89 ALA A N 1
ATOM 688 C CA . ALA A 1 89 ? 1.469 -4.402 -1.192 1 98.12 89 ALA A CA 1
ATOM 689 C C . ALA A 1 89 ? 2.736 -3.566 -1.345 1 98.12 89 ALA A C 1
ATOM 691 O O . ALA A 1 89 ? 2.727 -2.359 -1.093 1 98.12 89 ALA A O 1
ATOM 692 N N . LEU A 1 90 ? 3.779 -4.188 -1.722 1 97.88 90 LEU A N 1
ATOM 693 C CA . LEU A 1 90 ? 5.039 -3.48 -1.918 1 97.88 90 LEU A CA 1
ATOM 694 C C . LEU A 1 90 ? 4.914 -2.445 -3.029 1 97.88 90 LEU A C 1
ATOM 696 O O . LEU A 1 90 ? 5.496 -1.36 -2.943 1 97.88 90 LEU A O 1
ATOM 700 N N . ARG A 1 91 ? 4.168 -2.777 -4.07 1 98.19 91 ARG A N 1
ATOM 701 C CA . ARG A 1 91 ? 3.99 -1.854 -5.184 1 98.19 91 ARG A CA 1
ATOM 702 C C . ARG A 1 91 ? 3.193 -0.625 -4.754 1 98.19 91 ARG A C 1
ATOM 704 O O . ARG A 1 91 ? 3.512 0.497 -5.152 1 98.19 91 ARG A O 1
ATOM 711 N N . VAL A 1 92 ? 2.191 -0.85 -3.971 1 97.88 92 VAL A N 1
ATOM 712 C CA . VAL A 1 92 ? 1.412 0.259 -3.432 1 97.88 92 VAL A CA 1
ATOM 713 C C . VAL A 1 92 ? 2.312 1.163 -2.592 1 97.88 92 VAL A C 1
ATOM 715 O O . VAL A 1 92 ? 2.287 2.387 -2.742 1 97.88 92 VAL A O 1
ATOM 718 N N . LYS A 1 93 ? 3.09 0.558 -1.704 1 97.12 93 LYS A N 1
ATOM 719 C CA . LYS A 1 93 ? 3.982 1.32 -0.834 1 97.12 93 LYS A CA 1
ATOM 720 C C . LYS A 1 93 ? 5.004 2.109 -1.649 1 97.12 93 LYS A C 1
ATOM 722 O O . LYS A 1 93 ? 5.219 3.297 -1.4 1 97.12 93 LYS A O 1
ATOM 727 N N . LEU A 1 94 ? 5.598 1.479 -2.609 1 96.56 94 LEU A N 1
ATOM 728 C CA . LEU A 1 94 ? 6.621 2.123 -3.426 1 96.56 94 LEU A CA 1
ATOM 729 C C . LEU A 1 94 ? 6.039 3.307 -4.191 1 96.56 94 LEU A C 1
ATOM 731 O O . LEU A 1 94 ? 6.656 4.371 -4.254 1 96.56 94 LEU A O 1
ATOM 735 N N . ARG A 1 95 ? 4.918 3.111 -4.789 1 95.69 95 ARG A N 1
ATOM 736 C CA . ARG A 1 95 ? 4.266 4.18 -5.539 1 95.69 95 ARG A CA 1
ATOM 737 C C . ARG A 1 95 ? 3.955 5.371 -4.641 1 95.69 95 ARG A C 1
ATOM 739 O O . ARG A 1 95 ? 4.102 6.523 -5.059 1 95.69 95 ARG A O 1
ATOM 746 N N . THR A 1 96 ? 3.555 5.113 -3.455 1 93.31 96 THR A N 1
ATOM 747 C CA . THR A 1 96 ? 3.201 6.172 -2.516 1 93.31 96 THR A CA 1
ATOM 748 C C . THR A 1 96 ? 4.449 6.887 -2.008 1 93.31 96 THR A C 1
ATOM 750 O O . THR A 1 96 ? 4.484 8.117 -1.937 1 93.31 96 THR A O 1
ATOM 753 N N . VAL A 1 97 ? 5.496 6.113 -1.783 1 92.06 97 VAL A N 1
ATOM 754 C CA . VAL A 1 97 ? 6.723 6.688 -1.238 1 92.06 97 VAL A CA 1
ATOM 755 C C . VAL A 1 97 ? 7.402 7.551 -2.297 1 92.06 97 VAL A C 1
ATOM 757 O O . VAL A 1 97 ? 7.922 8.625 -1.992 1 92.06 97 VAL A O 1
ATOM 760 N N . LEU A 1 98 ? 7.406 7.098 -3.461 1 92.38 98 LEU A N 1
ATOM 761 C CA . LEU A 1 98 ? 8.109 7.805 -4.523 1 92.38 98 LEU A CA 1
ATOM 762 C C . LEU A 1 98 ? 7.164 8.727 -5.289 1 92.38 98 LEU A C 1
ATOM 764 O O . LEU A 1 98 ? 7.559 9.344 -6.277 1 92.38 98 LEU A O 1
ATOM 768 N N . SER A 1 99 ? 5.938 8.812 -4.859 1 92.06 99 SER A N 1
ATOM 769 C CA . SER A 1 99 ? 4.918 9.656 -5.473 1 92.06 99 SER A CA 1
ATOM 770 C C . SER A 1 99 ? 4.781 9.367 -6.965 1 92.06 99 SER A C 1
ATOM 772 O O . SER A 1 99 ? 4.832 10.281 -7.789 1 92.06 99 SER A O 1
ATOM 774 N N . ILE A 1 100 ? 4.617 8.109 -7.254 1 93.69 100 ILE A N 1
ATOM 775 C CA . ILE A 1 100 ? 4.414 7.672 -8.633 1 93.69 100 ILE A CA 1
ATOM 776 C C . ILE A 1 100 ? 2.924 7.66 -8.953 1 93.69 100 ILE A C 1
ATOM 778 O O . ILE A 1 100 ? 2.109 7.219 -8.141 1 93.69 100 ILE A O 1
ATOM 782 N N . LYS A 1 101 ? 2.674 8.188 -10.141 1 94.81 101 LYS A N 1
ATOM 783 C CA . LYS A 1 101 ? 1.282 8.234 -10.586 1 94.81 101 LYS A CA 1
ATOM 784 C C . LYS A 1 101 ? 0.704 6.828 -10.734 1 94.81 101 LYS A C 1
ATOM 786 O O . LYS A 1 101 ? 1.378 5.926 -11.234 1 94.81 101 LYS A O 1
ATOM 791 N N . GLY A 1 102 ? -0.547 6.645 -10.312 1 94.81 102 GLY A N 1
ATOM 792 C CA . GLY A 1 102 ? -1.225 5.363 -10.445 1 94.81 102 GLY A CA 1
ATOM 793 C C . GLY A 1 102 ? -2.297 5.148 -9.391 1 94.81 102 GLY A C 1
ATOM 794 O O . GLY A 1 102 ? -2.615 6.062 -8.625 1 94.81 102 GLY A O 1
ATOM 795 N N . SER A 1 103 ? -2.857 3.959 -9.43 1 96.62 103 SER A N 1
ATOM 796 C CA . SER A 1 103 ? -3.91 3.584 -8.492 1 96.62 103 SER A CA 1
ATOM 797 C C . SER A 1 103 ? -3.709 2.164 -7.973 1 96.62 103 SER A C 1
ATOM 799 O O . SER A 1 103 ? -2.93 1.396 -8.539 1 96.62 103 SER A O 1
ATOM 801 N N . ILE A 1 104 ? -4.391 1.898 -6.879 1 97.75 104 ILE A N 1
ATOM 802 C CA . ILE A 1 104 ? -4.312 0.562 -6.301 1 97.75 104 ILE A CA 1
ATOM 803 C C . ILE A 1 104 ? -4.82 -0.468 -7.309 1 97.75 104 ILE A C 1
ATOM 805 O O . ILE A 1 104 ? -4.273 -1.568 -7.41 1 97.75 104 ILE A O 1
ATOM 809 N N . ILE A 1 105 ? -5.855 -0.158 -8.07 1 97.56 105 ILE A N 1
ATOM 810 C CA . ILE A 1 105 ? -6.383 -1.058 -9.094 1 97.56 105 ILE A CA 1
ATOM 811 C C . ILE A 1 105 ? -5.301 -1.361 -10.125 1 97.56 105 ILE A C 1
ATOM 813 O O . ILE A 1 105 ? -5.121 -2.516 -10.523 1 97.56 105 ILE A O 1
ATOM 817 N N . ASP A 1 106 ? -4.559 -0.29 -10.562 1 97.12 106 ASP A N 1
ATOM 818 C CA . ASP A 1 106 ? -3.457 -0.479 -11.5 1 97.12 106 ASP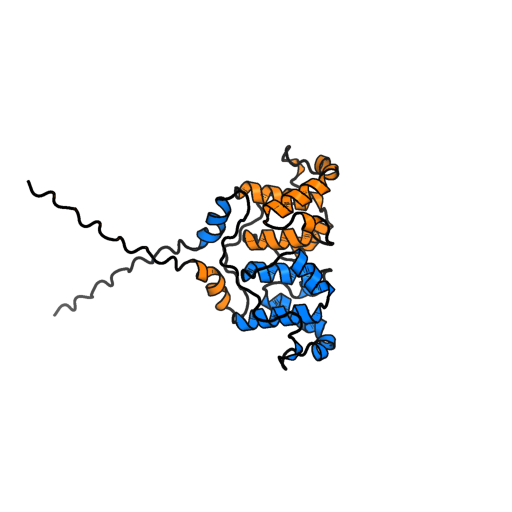 A CA 1
ATOM 819 C C . ASP A 1 106 ? -2.402 -1.421 -10.922 1 97.12 106 ASP A C 1
ATOM 821 O O . ASP A 1 106 ? -1.879 -2.283 -11.633 1 97.12 106 ASP A O 1
ATOM 825 N N . ASP A 1 107 ? -2.098 -1.197 -9.688 1 97.94 107 ASP A N 1
ATOM 826 C CA . ASP A 1 107 ? -1.104 -2.039 -9.031 1 97.94 107 ASP A CA 1
ATOM 827 C C . ASP A 1 107 ? -1.551 -3.5 -9.008 1 97.94 107 ASP A C 1
ATOM 829 O O . ASP A 1 107 ? -0.742 -4.406 -9.219 1 97.94 107 ASP A O 1
ATOM 833 N N . PHE A 1 108 ? -2.824 -3.738 -8.727 1 97.81 108 PHE A N 1
ATOM 834 C CA . PHE A 1 108 ? -3.363 -5.094 -8.664 1 97.81 108 PHE A CA 1
ATOM 835 C C . PHE A 1 108 ? -3.219 -5.793 -10.008 1 97.81 108 PHE A C 1
ATOM 837 O O . PHE A 1 108 ? -2.723 -6.922 -10.078 1 97.81 108 PHE A O 1
ATOM 844 N N . PHE A 1 109 ? -3.584 -5.121 -11.031 1 96.88 109 PHE A N 1
ATOM 845 C CA . PHE A 1 109 ? -3.561 -5.73 -12.359 1 96.88 109 PHE A CA 1
ATOM 846 C C . PHE A 1 109 ? -2.129 -5.859 -12.867 1 96.88 109 PHE A C 1
ATOM 848 O O . PHE A 1 109 ? -1.812 -6.793 -13.609 1 96.88 109 PHE A O 1
ATOM 855 N N . ALA A 1 110 ? -1.241 -4.898 -12.539 1 96 110 ALA A N 1
ATOM 856 C CA . ALA A 1 110 ? 0.167 -5.031 -12.898 1 96 110 ALA A CA 1
ATOM 857 C C . ALA A 1 110 ? 0.753 -6.328 -12.352 1 96 110 ALA A C 1
ATOM 859 O O . ALA A 1 110 ? 1.461 -7.047 -13.062 1 96 110 ALA A O 1
ATOM 860 N N . VAL A 1 111 ? 0.446 -6.645 -11.086 1 95.62 111 VAL A N 1
ATOM 861 C CA . VAL A 1 111 ? 0.992 -7.832 -10.438 1 95.62 111 VAL A CA 1
ATOM 862 C C . VAL A 1 111 ? 0.299 -9.078 -10.969 1 95.62 111 VAL A C 1
ATOM 864 O O . VAL A 1 111 ? 0.935 -10.125 -11.148 1 95.62 111 VAL A O 1
ATOM 867 N N . LEU A 1 112 ? -1.003 -9.031 -11.258 1 94.81 112 LEU A N 1
ATOM 868 C CA . LEU A 1 112 ? -1.748 -10.156 -11.805 1 94.81 112 LEU A CA 1
ATOM 869 C C . LEU A 1 112 ? -1.252 -10.508 -13.203 1 94.81 112 LEU A C 1
ATOM 871 O O . LEU A 1 112 ? -1.198 -11.688 -13.562 1 94.81 112 LEU A O 1
ATOM 875 N N . CYS A 1 113 ? -0.94 -9.547 -14.008 1 92.25 113 CYS A N 1
ATOM 876 C CA . CYS A 1 113 ? -0.455 -9.773 -15.359 1 92.25 113 CYS A CA 1
ATOM 877 C C . CYS A 1 113 ? 0.865 -10.531 -15.352 1 92.25 113 CYS A C 1
ATOM 879 O O . CYS A 1 113 ? 1.009 -11.547 -16.031 1 92.25 113 CYS A O 1
ATOM 881 N N . CYS A 1 114 ? 1.811 -9.945 -14.578 1 88.94 114 CYS A N 1
ATOM 882 C CA . CYS A 1 114 ? 3.102 -10.617 -14.492 1 88.94 114 CYS A CA 1
ATOM 883 C C . CYS A 1 114 ? 3.869 -10.164 -13.258 1 88.94 114 CYS A C 1
ATOM 885 O O . CYS A 1 114 ? 4.535 -9.125 -13.281 1 88.94 114 CYS A O 1
ATOM 887 N N . GLU A 1 115 ? 3.922 -10.914 -12.281 1 91.44 115 GLU A N 1
ATOM 888 C CA . GLU A 1 115 ? 4.527 -10.547 -11.008 1 91.44 115 GLU A CA 1
ATOM 889 C C . GLU A 1 115 ? 6.031 -10.336 -11.148 1 91.44 115 GLU A C 1
ATOM 891 O O . GLU A 1 115 ? 6.574 -9.359 -10.625 1 91.44 115 GLU A O 1
ATOM 896 N N . PRO A 1 116 ? 6.758 -11.195 -11.938 1 87.62 116 PRO A N 1
ATOM 897 C CA . PRO A 1 116 ? 8.195 -10.953 -12.07 1 87.62 116 PRO A CA 1
ATOM 898 C C . PRO A 1 116 ? 8.516 -9.641 -12.781 1 87.62 116 PRO A C 1
ATOM 900 O O . PRO A 1 116 ? 9.484 -8.961 -12.438 1 87.62 116 PRO A O 1
ATOM 903 N N . CYS A 1 117 ? 7.699 -9.312 -13.688 1 88.31 117 CYS A N 1
ATOM 904 C CA . CYS A 1 117 ? 7.91 -8.047 -14.375 1 88.31 117 CYS A CA 1
ATOM 905 C C . CYS A 1 117 ? 7.664 -6.867 -13.445 1 88.31 117 CYS A C 1
ATOM 907 O O . CYS A 1 117 ? 8.367 -5.859 -13.508 1 88.31 117 CYS A O 1
ATOM 909 N N . ALA A 1 118 ? 6.629 -6.988 -12.672 1 91.94 118 ALA A N 1
ATOM 910 C CA . ALA A 1 118 ? 6.332 -5.938 -11.703 1 91.94 118 ALA A CA 1
ATOM 911 C C . ALA A 1 118 ? 7.488 -5.758 -10.727 1 91.94 118 ALA A C 1
ATOM 913 O O . ALA A 1 118 ? 7.844 -4.629 -10.375 1 91.94 118 ALA A O 1
ATOM 914 N N . VAL A 1 119 ? 8.055 -6.84 -10.297 1 91.75 119 VAL A N 1
ATOM 915 C CA . VAL A 1 119 ? 9.172 -6.785 -9.367 1 91.75 119 VAL A CA 1
ATOM 916 C C . VAL A 1 119 ? 10.375 -6.117 -10.039 1 91.75 119 VAL A C 1
ATOM 918 O O . VAL A 1 119 ? 11.047 -5.277 -9.438 1 91.75 119 VAL A O 1
ATOM 921 N N . CYS A 1 120 ? 10.57 -6.473 -11.234 1 88 120 CYS A N 1
ATOM 922 C CA . CYS A 1 120 ? 11.672 -5.867 -11.977 1 88 120 CYS A CA 1
ATOM 923 C C . CYS A 1 120 ? 11.445 -4.371 -12.164 1 88 120 CYS A C 1
ATOM 925 O O . CYS A 1 120 ? 12.383 -3.58 -12.039 1 88 120 CYS A O 1
ATOM 927 N N . GLN A 1 121 ? 10.289 -4.043 -12.523 1 90.81 121 GLN A N 1
ATOM 928 C CA . GLN A 1 121 ? 9.961 -2.627 -12.68 1 90.81 121 GLN A CA 1
ATOM 929 C C . GLN A 1 121 ? 10.211 -1.858 -11.383 1 90.81 121 GLN A C 1
ATOM 931 O O . GLN A 1 121 ? 10.766 -0.758 -11.406 1 90.81 121 GLN A O 1
ATOM 936 N N . MET A 1 122 ? 9.82 -2.355 -10.305 1 93.38 122 MET A N 1
ATOM 937 C CA . MET A 1 122 ? 10.016 -1.709 -9.016 1 93.38 122 MET A CA 1
ATOM 938 C C . MET A 1 122 ? 11.492 -1.592 -8.672 1 93.38 122 MET A C 1
ATOM 940 O O . MET A 1 122 ? 11.938 -0.566 -8.148 1 93.38 122 MET A O 1
ATOM 944 N N . SER A 1 123 ? 12.227 -2.613 -8.992 1 90.19 123 SER A N 1
ATOM 945 C CA . SER A 1 123 ? 13.664 -2.572 -8.742 1 90.19 123 SER A CA 1
ATOM 946 C C . SER A 1 123 ? 14.344 -1.496 -9.586 1 90.19 123 SER A C 1
ATOM 948 O O . SER A 1 123 ? 15.219 -0.778 -9.094 1 90.19 123 SER A O 1
ATOM 950 N N . ARG A 1 124 ? 13.961 -1.42 -10.75 1 90.19 124 ARG A N 1
ATOM 951 C CA . ARG A 1 124 ? 14.516 -0.396 -11.633 1 90.19 124 ARG A CA 1
ATOM 952 C C . ARG A 1 124 ? 14.164 1.002 -11.133 1 90.19 124 ARG A C 1
ATOM 954 O O . ARG A 1 124 ? 14.977 1.926 -11.234 1 90.19 124 ARG A O 1
ATOM 961 N N . GLU A 1 125 ? 12.969 1.138 -10.719 1 92.06 125 GLU A N 1
ATOM 962 C CA . GLU A 1 125 ? 12.555 2.422 -10.164 1 92.06 125 GLU A CA 1
ATOM 963 C C . GLU A 1 125 ? 13.438 2.812 -8.977 1 92.06 125 GLU A C 1
ATOM 965 O O . GLU A 1 125 ? 13.836 3.971 -8.852 1 92.06 125 GLU A O 1
ATOM 970 N N . LEU A 1 126 ? 13.711 1.876 -8.102 1 91.5 126 LEU A N 1
ATOM 971 C CA . LEU A 1 126 ? 14.562 2.133 -6.949 1 91.5 126 LEU A CA 1
ATOM 972 C C . LEU A 1 126 ? 15.977 2.488 -7.387 1 91.5 126 LEU A C 1
ATOM 974 O O . LEU A 1 126 ? 16.594 3.4 -6.832 1 91.5 126 LEU A O 1
ATOM 978 N N . ASP A 1 127 ? 16.422 1.807 -8.391 1 88.69 127 ASP A N 1
ATOM 979 C CA . ASP A 1 127 ? 17.75 2.104 -8.93 1 88.69 127 ASP A CA 1
ATOM 980 C C . ASP A 1 127 ? 17.812 3.525 -9.484 1 88.69 127 ASP A C 1
ATOM 982 O O . ASP A 1 127 ? 18.781 4.25 -9.242 1 88.69 127 ASP A O 1
ATOM 986 N N . ASN A 1 128 ? 16.859 3.867 -10.203 1 90.19 128 ASN A N 1
ATOM 987 C CA . ASN A 1 128 ? 16.797 5.199 -10.789 1 90.19 128 ASN A CA 1
ATOM 988 C C . ASN A 1 128 ? 16.703 6.285 -9.719 1 90.19 128 ASN A C 1
ATOM 990 O O . ASN A 1 128 ? 17.156 7.41 -9.93 1 90.19 128 ASN A O 1
ATOM 994 N N . ALA A 1 129 ? 16.094 5.949 -8.602 1 88.94 129 ALA A N 1
ATOM 995 C CA . ALA A 1 129 ? 15.977 6.887 -7.488 1 88.94 129 ALA A CA 1
ATOM 996 C C . ALA A 1 129 ? 17.25 6.891 -6.641 1 88.94 129 ALA A C 1
ATOM 998 O O . ALA A 1 129 ? 17.359 7.66 -5.684 1 88.94 129 ALA A O 1
ATOM 999 N N . GLY A 1 130 ? 18.188 6.125 -6.949 1 86.06 130 GLY A N 1
ATOM 1000 C CA . GLY A 1 130 ? 19.438 6.059 -6.23 1 86.06 130 GLY A CA 1
ATOM 1001 C C . GLY A 1 130 ? 19.359 5.25 -4.949 1 86.06 130 GLY A C 1
ATOM 1002 O O . GLY A 1 130 ? 20.125 5.488 -4.012 1 86.06 130 GLY A O 1
ATOM 1003 N N . LEU A 1 131 ? 18.422 4.445 -4.859 1 83.75 131 LEU A N 1
ATOM 1004 C CA . LEU A 1 131 ? 18.203 3.621 -3.676 1 83.75 131 LEU A CA 1
ATOM 1005 C C . LEU A 1 131 ? 18.547 2.162 -3.959 1 83.75 131 LEU A C 1
ATOM 1007 O O . LEU A 1 131 ? 18.438 1.706 -5.098 1 83.75 131 LEU A O 1
ATOM 1011 N N . MET B 1 1 ? 0.762 68.5 -6.629 1 30.98 1 MET B N 1
ATOM 1012 C CA . MET B 1 1 ? 0.632 67.5 -5.59 1 30.98 1 MET B CA 1
ATOM 1013 C C . MET B 1 1 ? 0.808 66.062 -6.168 1 30.98 1 MET B C 1
ATOM 1015 O O . MET B 1 1 ? -0.097 65.562 -6.82 1 30.98 1 MET B O 1
ATOM 1019 N N . THR B 1 2 ? 2.027 65.812 -6.699 1 37.06 2 THR B N 1
ATOM 1020 C CA . THR B 1 2 ? 2.631 64.688 -7.445 1 37.06 2 THR B CA 1
ATOM 1021 C C . THR B 1 2 ? 2.541 63.375 -6.656 1 37.06 2 THR B C 1
ATOM 1023 O O . THR B 1 2 ? 3.029 63.312 -5.527 1 37.06 2 THR B O 1
ATOM 10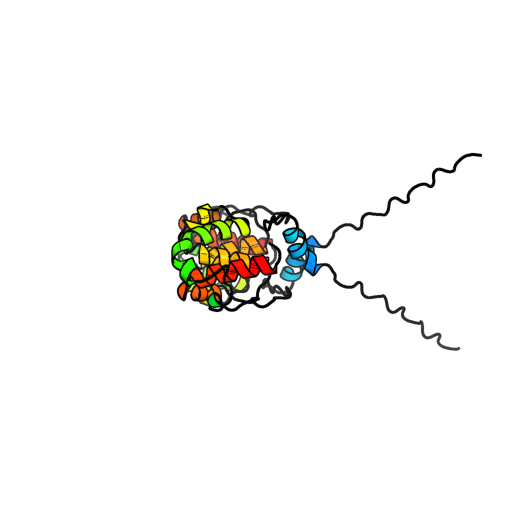26 N N . THR B 1 3 ? 1.442 62.625 -6.875 1 37.31 3 THR B N 1
ATOM 1027 C CA . THR B 1 3 ? 1.014 61.312 -6.363 1 37.31 3 THR B CA 1
ATOM 1028 C C . THR B 1 3 ? 2.119 60.281 -6.531 1 37.31 3 THR B C 1
ATOM 1030 O O . THR B 1 3 ? 2.504 59.938 -7.652 1 37.31 3 THR B O 1
ATOM 1033 N N . LYS B 1 4 ? 3.141 60.281 -5.617 1 40.09 4 LYS B N 1
ATOM 1034 C CA . LYS B 1 4 ? 4.246 59.344 -5.434 1 40.09 4 LYS B CA 1
ATOM 1035 C C . LYS B 1 4 ? 3.752 57.906 -5.461 1 40.09 4 LYS B C 1
ATOM 1037 O O . LYS B 1 4 ? 2.898 57.531 -4.66 1 40.09 4 LYS B O 1
ATOM 1042 N N . LEU B 1 5 ? 3.553 57.312 -6.645 1 41.5 5 LEU B N 1
ATOM 10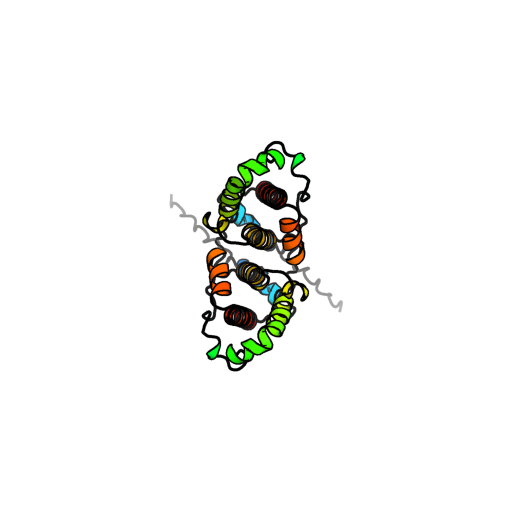43 C CA . LEU B 1 5 ? 3.217 55.906 -6.902 1 41.5 5 LEU B CA 1
ATOM 1044 C C . LEU B 1 5 ? 4.184 54.969 -6.184 1 41.5 5 LEU B C 1
ATOM 1046 O O . LEU B 1 5 ? 5.402 55.094 -6.355 1 41.5 5 LEU B O 1
ATOM 1050 N N . PRO B 1 6 ? 3.908 54.625 -4.883 1 36.31 6 PRO B N 1
ATOM 1051 C CA . PRO B 1 6 ? 4.785 53.75 -4.09 1 36.31 6 PRO B CA 1
ATOM 1052 C C . PRO B 1 6 ? 5.184 52.5 -4.836 1 36.31 6 PRO B C 1
ATOM 1054 O O . PRO B 1 6 ? 4.402 51.969 -5.637 1 36.31 6 PRO B O 1
ATOM 1057 N N . SER B 1 7 ? 6.43 52.312 -5.309 1 37.94 7 SER B N 1
ATOM 1058 C CA . SER B 1 7 ? 7.133 51.188 -5.895 1 37.94 7 SER B CA 1
ATOM 1059 C C . SER B 1 7 ? 6.945 49.938 -5.055 1 37.94 7 SER B C 1
ATOM 1061 O O . SER B 1 7 ? 7.262 49.938 -3.861 1 37.94 7 SER B O 1
ATOM 1063 N N . THR B 1 8 ? 5.777 49.219 -5.242 1 34.81 8 THR B N 1
ATOM 1064 C CA . THR B 1 8 ? 5.449 47.938 -4.59 1 34.81 8 THR B CA 1
ATOM 1065 C C . THR B 1 8 ? 6.609 46.969 -4.711 1 34.81 8 THR B C 1
ATOM 1067 O O . THR B 1 8 ? 7.047 46.656 -5.82 1 34.81 8 THR B O 1
ATOM 1070 N N . PRO B 1 9 ? 7.555 47 -3.709 1 36.12 9 PRO B N 1
ATOM 1071 C CA . PRO B 1 9 ? 8.656 46.062 -3.721 1 36.12 9 PRO B CA 1
ATOM 1072 C C . PRO B 1 9 ? 8.195 44.625 -4.035 1 36.12 9 PRO B C 1
ATOM 1074 O O . PRO B 1 9 ? 7.184 44.188 -3.504 1 36.12 9 PRO B O 1
ATOM 1077 N N . ILE B 1 10 ? 8.352 44.188 -5.277 1 34.91 10 ILE B N 1
ATOM 1078 C CA . ILE B 1 10 ? 8.164 42.812 -5.734 1 34.91 10 ILE B CA 1
ATOM 1079 C C . ILE B 1 10 ? 8.812 41.844 -4.75 1 34.91 10 ILE B C 1
ATOM 1081 O O . ILE B 1 10 ? 10.031 41.875 -4.555 1 34.91 10 ILE B O 1
ATOM 1085 N N . THR B 1 11 ? 8.18 41.656 -3.531 1 29.44 11 THR B N 1
ATOM 1086 C CA . THR B 1 11 ? 8.633 40.656 -2.592 1 29.44 11 THR B CA 1
ATOM 1087 C C . THR B 1 11 ? 8.93 39.344 -3.316 1 29.44 11 THR B C 1
ATOM 1089 O O . THR B 1 11 ? 8.117 38.875 -4.117 1 29.44 11 THR B O 1
ATOM 1092 N N . GLN B 1 12 ? 10.25 39.094 -3.564 1 29.8 12 GLN B N 1
ATOM 1093 C CA . GLN B 1 12 ? 10.867 37.875 -4.035 1 29.8 12 GLN B CA 1
ATOM 1094 C C . GLN B 1 12 ? 10.188 36.625 -3.428 1 29.8 12 GLN B C 1
ATOM 1096 O O . GLN B 1 12 ? 10.055 36.531 -2.207 1 29.8 12 GLN B O 1
ATOM 1101 N N . GLN B 1 13 ? 9.18 36.125 -4.16 1 30.67 13 GLN B N 1
ATOM 1102 C CA . GLN B 1 13 ? 8.484 34.875 -3.859 1 30.67 13 GLN B CA 1
ATOM 1103 C C . GLN B 1 13 ? 9.469 33.781 -3.459 1 30.67 13 GLN B C 1
ATOM 1105 O O . GLN B 1 13 ? 10.406 33.469 -4.203 1 30.67 13 GLN B O 1
ATOM 1110 N N . PRO B 1 14 ? 9.633 33.562 -2.135 1 32.38 14 PRO B N 1
ATOM 1111 C CA . PRO B 1 14 ? 10.492 32.438 -1.717 1 32.38 14 PRO B CA 1
ATOM 1112 C C . PRO B 1 14 ? 10.164 31.141 -2.449 1 32.38 14 PRO B C 1
ATOM 1114 O O . PRO B 1 14 ? 8.992 30.812 -2.633 1 32.38 14 PRO B O 1
ATOM 1117 N N . ARG B 1 15 ? 10.945 30.703 -3.457 1 28.36 15 ARG B N 1
ATOM 1118 C CA . ARG B 1 15 ? 11.031 29.438 -4.199 1 28.36 15 ARG B CA 1
ATOM 1119 C C . ARG B 1 15 ? 10.836 28.25 -3.275 1 28.36 15 ARG B C 1
ATOM 1121 O O . ARG B 1 15 ? 11.516 28.125 -2.256 1 28.36 15 ARG B O 1
ATOM 1128 N N . SER B 1 16 ? 9.562 27.625 -3.332 1 31.56 16 SER B N 1
ATOM 1129 C CA . SER B 1 16 ? 9.016 26.438 -2.689 1 31.56 16 SER B CA 1
ATOM 1130 C C . SER B 1 16 ? 9.945 25.234 -2.852 1 31.56 16 SER B C 1
ATOM 1132 O O . SER B 1 16 ? 10.016 24.641 -3.932 1 31.56 16 SER B O 1
ATOM 1134 N N . THR B 1 17 ? 11.227 25.234 -2.48 1 30.2 17 THR B N 1
ATOM 1135 C CA . THR B 1 17 ? 12.234 24.188 -2.482 1 30.2 17 THR B CA 1
ATOM 1136 C C . THR B 1 17 ? 11.711 22.938 -1.783 1 30.2 17 THR B C 1
ATOM 1138 O O . THR B 1 17 ? 12.438 21.953 -1.642 1 30.2 17 THR B O 1
ATOM 1141 N N . SER B 1 18 ? 10.695 23.016 -0.945 1 31.33 18 SER B N 1
ATOM 1142 C CA . SER B 1 18 ? 10.578 22.031 0.124 1 31.33 18 SER B CA 1
ATOM 1143 C C . SER B 1 18 ? 10.156 20.672 -0.421 1 31.33 18 SER B C 1
ATOM 1145 O O . SER B 1 18 ? 10.008 19.703 0.337 1 31.33 18 SER B O 1
ATOM 1147 N N . LYS B 1 19 ? 9.555 20.578 -1.573 1 33.28 19 LYS B N 1
ATOM 1148 C CA . LYS B 1 19 ? 8.891 19.312 -1.876 1 33.28 19 LYS B CA 1
ATOM 1149 C C . LYS B 1 19 ? 9.898 18.172 -2.01 1 33.28 19 LYS B C 1
ATOM 1151 O O . LYS B 1 19 ? 9.523 17 -2.086 1 33.28 19 LYS B O 1
ATOM 1156 N N . LEU B 1 20 ? 11.117 18.375 -2.432 1 32.09 20 LEU B N 1
ATOM 1157 C CA . LEU B 1 20 ? 12.234 17.484 -2.721 1 32.09 20 LEU B CA 1
ATOM 1158 C C . LEU B 1 20 ? 12.719 16.781 -1.454 1 32.09 20 LEU B C 1
ATOM 1160 O O . LEU B 1 20 ? 13.492 15.82 -1.524 1 32.09 20 LEU B O 1
ATOM 1164 N N . SER B 1 21 ? 12.305 17.219 -0.237 1 32.75 21 SER B N 1
ATOM 1165 C CA . SER B 1 21 ? 13.016 16.812 0.973 1 32.75 21 SER B CA 1
ATOM 1166 C C . SER B 1 21 ? 12.758 15.344 1.299 1 32.75 21 SER B C 1
ATOM 1168 O O . SER B 1 21 ? 13.641 14.648 1.795 1 32.75 21 SER B O 1
ATOM 1170 N N . LEU B 1 22 ? 11.445 14.906 1.184 1 34.81 22 LEU B N 1
ATOM 1171 C CA . LEU B 1 22 ? 11.25 13.523 1.604 1 34.81 22 LEU B CA 1
ATOM 1172 C C . LEU B 1 22 ? 12.078 12.57 0.744 1 34.81 22 LEU B C 1
ATOM 1174 O O . LEU B 1 22 ? 12.695 11.641 1.261 1 34.81 22 LEU B O 1
ATOM 1178 N N . ALA B 1 23 ? 11.953 12.719 -0.595 1 35.53 23 ALA B N 1
ATOM 1179 C CA . ALA B 1 23 ? 12.781 11.938 -1.51 1 35.53 23 ALA B CA 1
ATOM 1180 C C . ALA B 1 23 ? 14.266 12.141 -1.221 1 35.53 23 ALA B C 1
ATOM 1182 O O . ALA B 1 23 ? 15.062 11.211 -1.351 1 35.53 23 ALA B O 1
ATOM 1183 N N . SER B 1 24 ? 14.672 13.258 -0.823 1 35.34 24 SER B N 1
ATOM 1184 C CA . SER B 1 24 ? 16.078 13.57 -0.601 1 35.34 24 SER B CA 1
ATOM 1185 C C . SER B 1 24 ? 16.656 12.766 0.557 1 35.34 24 SER B C 1
ATOM 1187 O O . SER B 1 24 ? 17.812 12.344 0.514 1 35.34 24 SER B O 1
ATOM 1189 N N . LYS B 1 25 ? 15.961 12.82 1.736 1 40.06 25 LYS B N 1
ATOM 1190 C CA . LYS B 1 25 ? 16.516 12.086 2.865 1 40.06 25 LYS B CA 1
ATOM 1191 C C . LYS B 1 25 ? 16.5 10.586 2.604 1 40.06 25 LYS B C 1
ATOM 1193 O O . LYS B 1 25 ? 17.188 9.82 3.291 1 40.06 25 LYS B O 1
ATOM 1198 N N . LEU B 1 26 ? 15.602 10.078 1.835 1 41.16 26 LEU B N 1
ATOM 1199 C CA . LEU B 1 26 ? 15.648 8.664 1.483 1 41.16 26 LEU B CA 1
ATOM 1200 C C . LEU B 1 26 ? 16.969 8.32 0.797 1 41.16 26 LEU B C 1
ATOM 1202 O O . LEU B 1 26 ? 17.406 7.168 0.84 1 41.16 26 LEU B O 1
ATOM 1206 N N . MET B 1 27 ? 17.5 9.203 0.191 1 39.5 27 MET B N 1
ATOM 1207 C CA . MET B 1 27 ? 18.688 8.938 -0.626 1 39.5 27 MET B CA 1
ATOM 1208 C C . MET B 1 27 ? 19.891 8.617 0.249 1 39.5 27 MET B C 1
ATOM 1210 O O . MET B 1 27 ? 20.938 8.195 -0.254 1 39.5 27 MET B O 1
ATOM 1214 N N . THR B 1 28 ? 19.812 9.219 1.423 1 38.41 28 THR B N 1
ATOM 1215 C CA . THR B 1 28 ? 21.172 9 1.941 1 38.41 28 THR B CA 1
ATOM 1216 C C . THR B 1 28 ? 21.406 7.512 2.203 1 38.41 28 THR B C 1
ATOM 1218 O O . THR B 1 28 ? 22.484 6.996 1.91 1 38.41 28 THR B O 1
ATOM 1221 N N . ASN B 1 29 ? 20.719 6.84 3.285 1 40.66 29 ASN B N 1
ATOM 1222 C CA . ASN B 1 29 ? 21.141 5.469 3.543 1 40.66 29 ASN B CA 1
ATOM 1223 C C . ASN B 1 29 ? 20.484 4.488 2.574 1 40.66 29 ASN B C 1
ATOM 1225 O O . ASN B 1 29 ? 19.375 4.719 2.111 1 40.66 29 ASN B O 1
ATOM 1229 N N . ASN B 1 30 ? 21.125 3.635 1.762 1 47.81 30 ASN B N 1
ATOM 1230 C CA . ASN B 1 30 ? 20.797 2.643 0.746 1 47.81 30 ASN B CA 1
ATOM 1231 C C . ASN B 1 30 ? 19.406 2.051 0.975 1 47.81 30 ASN B C 1
ATOM 1233 O O . ASN B 1 30 ? 19.031 1.064 0.336 1 47.81 30 ASN B O 1
ATOM 1237 N N . HIS B 1 31 ? 18.797 2.303 2.061 1 53.59 31 HIS B N 1
ATOM 1238 C CA . HIS B 1 31 ? 17.438 1.893 2.355 1 53.59 31 HIS B CA 1
ATOM 1239 C C . HIS B 1 31 ? 16.516 3.102 2.514 1 53.59 31 HIS B C 1
ATOM 1241 O O . HIS B 1 31 ? 16.984 4.203 2.816 1 53.59 31 HIS B O 1
ATOM 1247 N N . ILE B 1 32 ? 15.32 3.113 1.874 1 55.97 32 ILE B N 1
ATOM 1248 C CA . ILE B 1 32 ? 14.359 4.184 2.104 1 55.97 32 ILE B CA 1
ATOM 1249 C C . ILE B 1 32 ? 14.219 4.441 3.602 1 55.97 32 ILE B C 1
ATOM 1251 O O . ILE B 1 32 ? 13.641 3.635 4.328 1 55.97 32 ILE B O 1
ATOM 1255 N N . ASP B 1 33 ? 15.391 4.551 4.441 1 47.5 33 ASP B N 1
ATOM 1256 C CA . ASP B 1 33 ? 15.266 4.918 5.848 1 47.5 33 ASP B CA 1
ATOM 1257 C C . ASP B 1 33 ? 14.438 6.188 6.016 1 47.5 33 ASP B C 1
ATOM 1259 O O . ASP B 1 33 ? 14.867 7.27 5.613 1 47.5 33 ASP B O 1
ATOM 1263 N N . HIS B 1 34 ? 13.188 6.1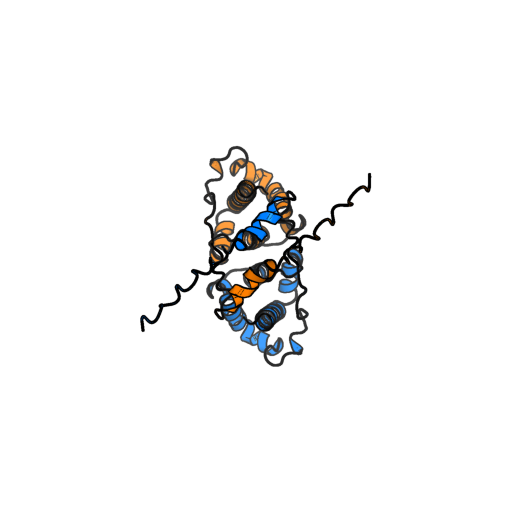76 5.777 1 45.25 34 HIS B N 1
ATOM 1264 C CA . HIS B 1 34 ? 12.312 7.309 6.059 1 45.25 34 HIS B CA 1
ATOM 1265 C C . HIS B 1 34 ? 12.531 7.836 7.473 1 45.25 34 HIS B C 1
ATOM 1267 O O . HIS B 1 34 ? 12.156 7.18 8.445 1 45.25 34 HIS B O 1
ATOM 1273 N N . GLU B 1 35 ? 13.641 8.398 7.887 1 47.28 35 GLU B N 1
ATOM 1274 C CA . GLU B 1 35 ? 13.578 9.109 9.156 1 47.28 35 GLU B CA 1
ATOM 1275 C C . GLU B 1 35 ? 12.344 10 9.234 1 47.28 35 GLU B C 1
ATOM 1277 O O . GLU B 1 35 ? 12.438 11.172 9.594 1 47.28 35 GLU B O 1
ATOM 1282 N N . ILE B 1 36 ? 11.273 9.727 8.422 1 57.59 36 ILE B N 1
ATOM 1283 C CA . ILE B 1 36 ? 10.023 10.453 8.617 1 57.59 36 ILE B CA 1
ATOM 1284 C C . ILE B 1 36 ? 9.531 10.242 10.047 1 57.59 36 ILE B C 1
ATOM 1286 O O . ILE B 1 36 ? 9.641 9.148 10.594 1 57.59 36 ILE B O 1
ATOM 1290 N N . CYS B 1 37 ? 9.5 11.305 10.773 1 70.94 37 CYS B N 1
ATOM 1291 C CA . CYS B 1 37 ? 8.852 11.211 12.078 1 70.94 37 CYS B CA 1
ATOM 1292 C C . CYS B 1 37 ? 7.555 10.414 11.984 1 70.94 37 CYS B C 1
ATOM 1294 O O . CYS B 1 37 ? 6.598 10.859 11.352 1 70.94 37 CYS B O 1
ATOM 1296 N N . GLU B 1 38 ? 7.746 9.148 12.367 1 86.44 38 GLU B N 1
ATOM 1297 C CA . GLU B 1 38 ? 6.57 8.281 12.336 1 86.44 38 GLU B CA 1
ATOM 1298 C C . GLU B 1 38 ? 5.715 8.469 13.586 1 86.44 38 GLU B C 1
ATOM 1300 O O . GLU B 1 38 ? 6.242 8.703 14.672 1 86.44 38 GLU B O 1
ATOM 1305 N N . LYS B 1 39 ? 4.449 8.539 13.367 1 92.81 39 LYS B N 1
ATOM 1306 C CA . LYS B 1 39 ? 3.5 8.609 14.477 1 92.81 39 LYS B CA 1
ATOM 1307 C C . LYS B 1 39 ? 2.836 7.258 14.719 1 92.81 39 LYS B C 1
ATOM 1309 O O . LYS B 1 39 ? 2.887 6.371 13.867 1 92.81 39 LYS B O 1
ATOM 1314 N N . ALA B 1 40 ? 2.254 7.113 15.953 1 95.06 40 ALA B N 1
ATOM 1315 C CA . ALA B 1 40 ? 1.479 5.918 16.266 1 95.06 40 ALA B CA 1
ATOM 1316 C C . ALA B 1 40 ? 0.031 6.062 15.812 1 95.06 40 ALA B C 1
ATOM 1318 O O . ALA B 1 40 ? -0.424 7.168 15.508 1 95.06 40 ALA B O 1
ATOM 1319 N N . TRP B 1 41 ? -0.672 4.914 15.664 1 95.62 41 TRP B N 1
ATOM 1320 C CA . TRP B 1 41 ? -2.113 4.953 15.445 1 95.62 41 TRP B CA 1
ATOM 1321 C C . TRP B 1 41 ? -2.816 5.723 16.562 1 95.62 41 TRP B C 1
ATOM 1323 O O . TRP B 1 41 ? -2.461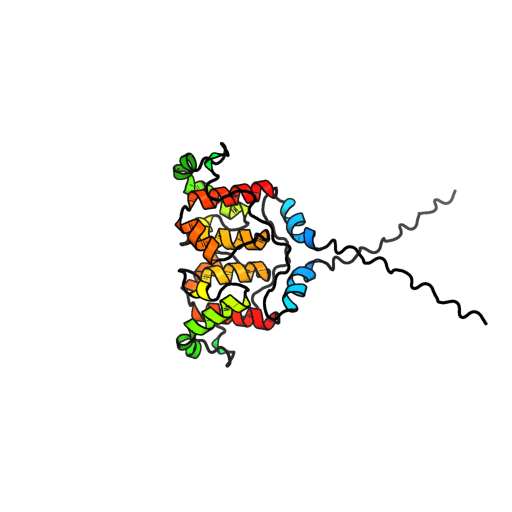 5.59 17.734 1 95.62 41 TRP B O 1
ATOM 1333 N N . SER B 1 42 ? -3.801 6.523 16.234 1 91.5 42 SER B N 1
ATOM 1334 C CA . SER B 1 42 ? -4.559 7.289 17.219 1 91.5 42 SER B CA 1
ATOM 1335 C C . SER B 1 42 ? -5.418 6.379 18.094 1 91.5 42 SER B C 1
ATOM 1337 O O . SER B 1 42 ? -5.738 6.723 19.234 1 91.5 42 SER B O 1
ATOM 1339 N N . SER B 1 43 ? -5.859 5.273 17.516 1 89.06 43 SER B N 1
ATOM 1340 C CA . SER B 1 43 ? -6.68 4.297 18.234 1 89.06 43 SER B CA 1
ATOM 1341 C C . SER B 1 43 ? -6.223 2.873 17.938 1 89.06 43 SER B C 1
ATOM 1343 O O . SER B 1 43 ? -5.617 2.613 16.891 1 89.06 43 SER B O 1
ATOM 1345 N N . GLY B 1 44 ? -6.605 2.014 18.859 1 89.56 44 GLY B N 1
ATOM 1346 C CA . GLY B 1 44 ? -6.297 0.612 18.641 1 89.56 44 GLY B CA 1
ATOM 1347 C C . GLY B 1 44 ? -7.25 -0.057 17.656 1 89.56 44 GLY B C 1
ATOM 1348 O O . GLY B 1 44 ? -8.273 0.52 17.297 1 89.56 44 GLY B O 1
ATOM 1349 N N . LEU B 1 45 ? -6.93 -1.215 17.156 1 86.56 45 LEU B N 1
ATOM 1350 C CA . LEU B 1 45 ? -7.711 -1.967 16.172 1 86.56 45 LEU B CA 1
ATOM 1351 C C . LEU B 1 45 ? -9.086 -2.316 16.734 1 86.56 45 LEU B C 1
ATOM 1353 O O . LEU B 1 45 ? -10.094 -2.221 16.031 1 86.56 45 LEU B O 1
ATOM 1357 N N . CYS B 1 46 ? -9.164 -2.727 18.062 1 82.69 46 CYS B N 1
ATOM 1358 C CA . CYS B 1 46 ? -10.438 -3.182 18.609 1 82.69 46 CYS B CA 1
ATOM 1359 C C . CYS B 1 46 ? -11.086 -2.088 19.453 1 82.69 46 CYS B C 1
ATOM 1361 O O . CYS B 1 46 ? -11.906 -2.375 20.328 1 82.69 46 CYS B O 1
ATOM 1363 N N . ASP B 1 47 ? -10.672 -0.875 19.266 1 82.38 47 ASP B N 1
ATOM 1364 C CA . ASP B 1 47 ? -11.289 0.242 19.969 1 82.38 47 ASP B CA 1
ATOM 1365 C C . ASP B 1 47 ? -12.555 0.718 19.25 1 82.38 47 ASP B C 1
ATOM 1367 O O . ASP B 1 47 ? -13 1.848 19.469 1 82.38 47 ASP B O 1
ATOM 1371 N N . CYS B 1 48 ? -12.992 0.042 18.312 1 72.12 48 CYS B N 1
ATOM 1372 C CA . CYS B 1 48 ? -14.148 0.434 17.5 1 72.12 48 CYS B CA 1
ATOM 1373 C C . CYS B 1 48 ? -15.398 0.546 18.375 1 72.12 48 CYS B C 1
ATOM 1375 O O . CYS B 1 48 ? -16.344 1.249 18.016 1 72.12 48 CYS B O 1
ATOM 1377 N N . GLN B 1 49 ? -15.445 -0.046 19.438 1 69.69 49 GLN B N 1
ATOM 1378 C CA . GLN B 1 49 ? -16.625 -0.023 20.297 1 69.69 49 GLN B CA 1
ATOM 1379 C C . GLN B 1 49 ? -16.766 1.316 21.016 1 69.69 49 GLN B C 1
ATOM 1381 O O . GLN B 1 49 ? -17.859 1.7 21.422 1 69.69 49 GLN B O 1
ATOM 1386 N N . ASP B 1 50 ? -15.75 1.999 21.078 1 61.72 50 ASP B N 1
ATOM 1387 C CA . ASP B 1 50 ? -15.805 3.217 21.891 1 61.72 50 ASP B CA 1
ATOM 1388 C C . ASP B 1 50 ? -16.5 4.344 21.125 1 61.72 50 ASP B C 1
ATOM 1390 O O . ASP B 1 50 ? -17.016 5.285 21.734 1 61.72 50 ASP B O 1
ATOM 1394 N N . ASP B 1 51 ? -16.469 4.281 19.891 1 57 51 ASP B N 1
ATOM 1395 C CA . ASP B 1 51 ? -17.062 5.402 19.156 1 57 51 ASP B CA 1
ATOM 1396 C C . ASP B 1 51 ? -18.406 5.02 18.562 1 57 51 ASP B C 1
ATOM 1398 O O . ASP B 1 51 ? -18.562 3.945 17.984 1 57 51 ASP B O 1
ATOM 1402 N N . GLN B 1 52 ? -19.438 5.539 19.047 1 57.31 52 GLN B N 1
ATOM 1403 C CA . GLN B 1 52 ? -20.812 5.359 18.641 1 57.31 52 GLN B CA 1
ATOM 1404 C C . GLN B 1 52 ? -20.953 5.418 17.109 1 57.31 52 GLN B C 1
ATOM 1406 O O . GLN B 1 52 ? -21.75 4.695 16.531 1 57.31 52 GLN B O 1
ATOM 1411 N N . LYS B 1 53 ? -20.281 6.328 16.547 1 55.31 53 LYS B N 1
ATOM 1412 C CA . LYS B 1 53 ? -20.438 6.562 15.109 1 55.31 53 LYS B CA 1
ATOM 1413 C C . LYS B 1 53 ? -19.891 5.387 14.297 1 55.31 53 LYS B C 1
ATOM 1415 O O . LYS B 1 53 ? -20.359 5.129 13.188 1 55.31 53 LYS B O 1
ATOM 1420 N N . HIS B 1 54 ? -18.922 4.652 14.891 1 56.5 54 HIS B N 1
ATOM 1421 C CA . HIS B 1 54 ? -18.281 3.574 14.148 1 56.5 54 HIS B CA 1
ATOM 1422 C C . HIS B 1 54 ? -18.5 2.229 14.828 1 56.5 54 HIS B C 1
ATOM 1424 O O . HIS B 1 54 ? -17.609 1.364 14.797 1 56.5 54 HIS B O 1
ATOM 1430 N N . ASN B 1 55 ? -19.531 1.962 15.391 1 57.19 55 ASN B N 1
ATOM 1431 C CA . ASN B 1 55 ? -19.75 0.697 16.094 1 57.19 55 ASN B CA 1
ATOM 1432 C C . ASN B 1 55 ? -19.516 -0.495 15.164 1 57.19 55 ASN B C 1
ATOM 1434 O O . ASN B 1 55 ? -20.125 -0.58 14.094 1 57.19 55 ASN B O 1
ATOM 1438 N N . CYS B 1 56 ? -18.328 -1.208 15.367 1 58.25 56 CYS B N 1
ATOM 1439 C CA . CYS B 1 56 ? -17.938 -2.389 14.609 1 58.25 56 CYS B CA 1
ATOM 1440 C C . CYS B 1 56 ? -19.141 -3.281 14.32 1 58.25 56 CYS B C 1
ATOM 1442 O O . CYS B 1 56 ? -19.25 -3.838 13.234 1 58.25 56 CYS B O 1
ATOM 1444 N N . LEU B 1 57 ? -19.984 -3.449 15.352 1 56.12 57 LEU B N 1
ATOM 1445 C CA . LEU B 1 57 ? -21.125 -4.344 15.195 1 56.12 57 LEU B CA 1
ATOM 1446 C C . LEU B 1 57 ? -22.078 -3.82 14.125 1 56.12 57 LEU B C 1
ATOM 1448 O O . LEU B 1 57 ? -22.578 -4.59 13.305 1 56.12 57 LEU B O 1
ATOM 1452 N N . SER B 1 58 ? -22.391 -2.645 14.281 1 56.81 58 SER B N 1
ATOM 1453 C CA . SER B 1 58 ? -23.234 -2.086 13.234 1 56.81 58 SER B CA 1
ATOM 1454 C C . SER B 1 58 ? -22.5 -2.016 11.898 1 56.81 58 SER B C 1
ATOM 1456 O O . SER B 1 58 ? -23.141 -1.945 10.844 1 56.81 58 SER B O 1
ATOM 1458 N N . SER B 1 59 ? -21.203 -1.994 12.047 1 56.5 59 SER B N 1
ATOM 1459 C CA . SER B 1 59 ? -20.328 -1.879 10.875 1 56.5 59 SER B CA 1
ATOM 1460 C C . SER B 1 59 ? -20.266 -3.191 10.109 1 56.5 59 SER B C 1
ATOM 1462 O O . SER B 1 59 ? -20 -3.197 8.898 1 56.5 59 SER B O 1
ATOM 1464 N N . LEU B 1 60 ? -20.5 -4.23 10.906 1 60.94 60 LEU B N 1
ATOM 1465 C CA . LEU B 1 60 ? -20.469 -5.508 10.203 1 60.94 60 LEU B CA 1
ATOM 1466 C C . LEU B 1 60 ? -21.469 -5.52 9.047 1 60.94 60 LEU B C 1
ATOM 1468 O O . LEU B 1 60 ? -21.188 -6.074 7.98 1 60.94 60 LEU B O 1
ATOM 1472 N N . CYS B 1 61 ? -22.641 -4.934 9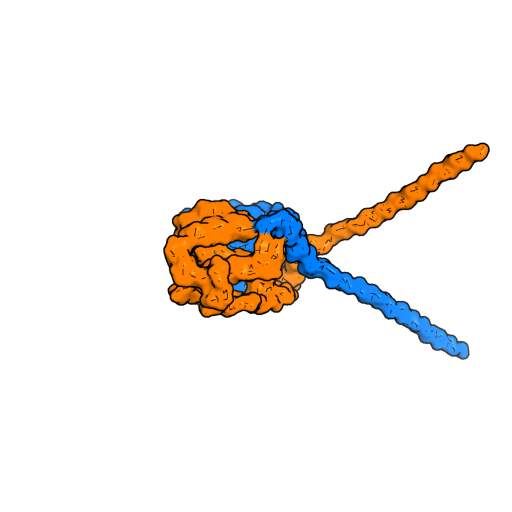.391 1 62.38 61 CYS B N 1
ATOM 1473 C CA . CYS B 1 61 ? -23.625 -4.941 8.312 1 62.38 61 CYS B CA 1
ATOM 1474 C C . CYS B 1 61 ? -23.281 -3.908 7.25 1 62.38 61 CYS B C 1
ATOM 1476 O O . CYS B 1 61 ? -23.531 -4.133 6.062 1 62.38 61 CYS B O 1
ATOM 1478 N N . CYS B 1 62 ? -22.641 -2.834 7.652 1 71.75 62 CYS B N 1
ATOM 1479 C CA . CYS B 1 62 ? -22.406 -1.753 6.699 1 71.75 62 CYS B CA 1
ATOM 1480 C C . CYS B 1 62 ? -20.953 -1.706 6.273 1 71.75 62 CYS B C 1
ATOM 1482 O O . CYS B 1 62 ? -20.5 -0.725 5.676 1 71.75 62 CYS B O 1
ATOM 1484 N N . TRP B 1 63 ? -20.359 -2.859 6.41 1 78.25 63 TRP B N 1
ATOM 1485 C CA . TRP B 1 63 ? -18.922 -2.893 6.207 1 78.25 63 TRP B CA 1
ATOM 1486 C C . TRP B 1 63 ? -18.562 -2.639 4.746 1 78.25 63 TRP B C 1
ATOM 1488 O O . TRP B 1 63 ? -17.656 -1.87 4.445 1 78.25 63 TRP B O 1
ATOM 1498 N N . PRO B 1 64 ? -19.391 -3.137 3.771 1 80.75 64 PRO B N 1
ATOM 1499 C CA . PRO B 1 64 ? -19.047 -2.826 2.383 1 80.75 64 PRO B CA 1
ATOM 1500 C C . PRO B 1 64 ? -19.156 -1.337 2.064 1 80.75 64 PRO B C 1
ATOM 1502 O O . PRO B 1 64 ? -18.359 -0.806 1.284 1 80.75 64 PRO B O 1
ATOM 1505 N N . PHE B 1 65 ? -20.062 -0.695 2.701 1 84.44 65 PHE B N 1
ATOM 1506 C CA . PHE B 1 65 ? -20.25 0.738 2.498 1 84.44 65 PHE B CA 1
ATOM 1507 C C . PHE B 1 65 ? -19.062 1.516 3.072 1 84.44 65 PHE B C 1
ATOM 1509 O O . PHE B 1 65 ? -18.578 2.469 2.455 1 84.44 65 PHE B O 1
ATOM 1516 N N . PHE B 1 66 ? -18.547 1.129 4.141 1 84.12 66 PHE B N 1
ATOM 1517 C CA . PHE B 1 66 ? -17.422 1.802 4.77 1 84.12 66 PHE B CA 1
ATOM 1518 C C . PHE B 1 66 ? -16.156 1.593 3.963 1 84.12 66 PHE B C 1
ATOM 1520 O O . PHE B 1 66 ? -15.312 2.492 3.873 1 84.12 66 PHE B O 1
ATOM 1527 N N . LYS B 1 67 ? -16.047 0.496 3.381 1 89.25 67 LYS B N 1
ATOM 1528 C CA . LYS B 1 67 ? -14.898 0.229 2.523 1 89.25 67 LYS B CA 1
ATOM 1529 C C . LYS B 1 67 ? -14.875 1.17 1.323 1 89.25 67 LYS B C 1
ATOM 1531 O O . LYS B 1 67 ? -13.82 1.671 0.94 1 89.25 67 LYS B O 1
ATOM 1536 N N . TYR B 1 68 ? -16.094 1.356 0.813 1 90.94 68 TYR B N 1
ATOM 1537 C CA . TYR B 1 68 ? -16.219 2.242 -0.337 1 90.94 68 TYR B CA 1
ATOM 1538 C C . TYR B 1 68 ? -15.836 3.672 0.026 1 90.94 68 TYR B C 1
ATOM 1540 O O . TYR B 1 68 ? -15.055 4.309 -0.679 1 90.94 68 TYR B O 1
ATOM 1548 N N . THR B 1 69 ? -16.375 4.191 1.046 1 90.25 69 THR B N 1
ATOM 1549 C CA . THR B 1 69 ? -16.094 5.562 1.471 1 90.25 69 THR B CA 1
ATOM 1550 C C . THR B 1 69 ? -14.641 5.727 1.868 1 90.25 69 THR B C 1
ATOM 1552 O O . THR B 1 69 ? -14.031 6.77 1.604 1 90.25 69 THR B O 1
ATOM 1555 N N . LEU B 1 70 ? -14.086 4.73 2.488 1 92.19 70 LEU B N 1
ATOM 1556 C CA . LEU B 1 70 ? -12.688 4.766 2.908 1 92.19 70 LEU B CA 1
ATOM 1557 C C . LEU B 1 70 ? -11.758 4.918 1.704 1 92.19 70 LEU B C 1
ATOM 1559 O O . LEU B 1 70 ? -10.828 5.723 1.732 1 92.19 70 LEU B O 1
ATOM 1563 N N . ALA B 1 71 ? -12.062 4.141 0.676 1 95.25 71 ALA B N 1
ATOM 1564 C CA . ALA B 1 71 ? -11.258 4.223 -0.541 1 95.25 71 ALA B CA 1
ATOM 1565 C C . ALA B 1 71 ? -11.281 5.633 -1.123 1 95.25 71 ALA B C 1
ATOM 1567 O O . ALA B 1 71 ? -10.242 6.168 -1.509 1 95.25 71 ALA B O 1
ATOM 1568 N N . MET B 1 72 ? -12.383 6.199 -1.076 1 94.19 72 MET B N 1
ATOM 1569 C CA . MET B 1 72 ? -12.539 7.551 -1.613 1 94.19 72 MET B CA 1
ATOM 1570 C C . MET B 1 72 ? -11.812 8.57 -0.741 1 94.19 72 MET B C 1
ATOM 1572 O O . MET B 1 72 ? -11.164 9.484 -1.254 1 94.19 72 MET B O 1
ATOM 1576 N N . ARG B 1 73 ? -11.922 8.406 0.502 1 92.06 73 ARG B N 1
ATOM 1577 C CA . ARG B 1 73 ? -11.281 9.328 1.432 1 92.06 73 ARG B CA 1
ATOM 1578 C C . ARG B 1 73 ? -9.758 9.258 1.31 1 92.06 73 ARG B C 1
ATOM 1580 O O . ARG B 1 73 ? -9.07 10.258 1.527 1 92.06 73 ARG B O 1
ATOM 1587 N N . ILE B 1 74 ? -9.211 8.109 0.9 1 94.06 74 ILE B N 1
ATOM 1588 C CA . ILE B 1 74 ? -7.773 7.926 0.766 1 94.06 74 ILE B CA 1
ATOM 1589 C C . ILE B 1 74 ? -7.324 8.359 -0.627 1 94.06 74 ILE B C 1
ATOM 1591 O O . ILE B 1 74 ? -6.125 8.445 -0.901 1 94.06 74 ILE B O 1
ATOM 1595 N N . GLY B 1 75 ? -8.273 8.695 -1.462 1 92.56 75 GLY B N 1
ATOM 1596 C CA . GLY B 1 75 ? -7.945 9.219 -2.777 1 92.56 75 GLY B CA 1
ATOM 1597 C C . GLY B 1 75 ? -7.957 8.156 -3.863 1 92.56 75 GLY B C 1
ATOM 1598 O O . GLY B 1 75 ? -7.312 8.32 -4.902 1 92.56 75 GLY B O 1
ATOM 1599 N N . GLU B 1 76 ? -8.547 7.035 -3.605 1 96.06 76 GLU B N 1
ATOM 1600 C CA . GLU B 1 76 ? -8.641 5.949 -4.578 1 96.06 76 GLU B CA 1
ATOM 1601 C C . GLU B 1 76 ? -10.055 5.824 -5.133 1 96.06 76 GLU B C 1
ATOM 1603 O O . GLU B 1 76 ? -11 6.375 -4.562 1 96.06 76 GLU B O 1
ATOM 1608 N N . SER B 1 77 ? -10.133 5.172 -6.266 1 94.88 77 SER B N 1
ATOM 1609 C CA . SER B 1 77 ? -11.461 4.902 -6.816 1 94.88 77 SER B CA 1
ATOM 1610 C C . SER B 1 77 ? -12.266 3.99 -5.898 1 94.88 77 SER B C 1
ATOM 1612 O O . SER B 1 77 ? -11.711 3.096 -5.262 1 94.88 77 SER B O 1
ATOM 1614 N N . PRO B 1 78 ? -13.633 4.25 -5.781 1 92.81 78 PRO B N 1
ATOM 1615 C CA . PRO B 1 78 ? -14.461 3.373 -4.949 1 92.81 78 PRO B CA 1
ATOM 1616 C C . PRO B 1 78 ? -14.461 1.927 -5.438 1 92.81 78 PRO B C 1
ATOM 1618 O O . PRO B 1 78 ? -14.742 1.01 -4.66 1 92.81 78 PRO B O 1
ATOM 1621 N N . PHE B 1 79 ? -14.055 1.702 -6.617 1 94.88 79 PHE B N 1
ATOM 1622 C CA . PHE B 1 79 ? -14.07 0.368 -7.203 1 94.88 79 PHE B CA 1
ATOM 1623 C C . PHE B 1 79 ? -12.914 -0.471 -6.664 1 94.88 79 PHE B C 1
ATOM 1625 O O . PHE B 1 79 ? -12.875 -1.687 -6.871 1 94.88 79 PHE B O 1
ATOM 1632 N N . VAL B 1 80 ? -11.961 0.196 -5.945 1 96 80 VAL B N 1
ATOM 1633 C CA . VAL B 1 80 ? -10.875 -0.527 -5.293 1 96 80 VAL B CA 1
ATOM 1634 C C . VAL B 1 80 ? -11.453 -1.561 -4.324 1 96 80 VAL B C 1
ATOM 1636 O O . VAL B 1 80 ? -10.867 -2.631 -4.133 1 96 80 VAL B O 1
ATOM 1639 N N . SER B 1 81 ? -12.617 -1.247 -3.742 1 92.94 81 SER B N 1
ATOM 1640 C CA . SER B 1 81 ? -13.234 -2.094 -2.729 1 92.94 81 SER B CA 1
ATOM 1641 C C . SER B 1 81 ? -13.648 -3.443 -3.309 1 92.94 81 SER B C 1
ATOM 1643 O O . SER B 1 81 ? -13.922 -4.387 -2.566 1 92.94 81 SER B O 1
ATOM 1645 N N . LEU B 1 82 ? -13.641 -3.582 -4.633 1 92.94 82 LEU B N 1
ATOM 1646 C CA . LEU B 1 82 ? -14.094 -4.805 -5.285 1 92.94 82 LEU B CA 1
ATOM 1647 C C . LEU B 1 82 ? -12.922 -5.738 -5.566 1 92.94 82 LEU B C 1
ATOM 1649 O O . LEU B 1 82 ? -13.125 -6.895 -5.945 1 92.94 82 LEU B O 1
ATOM 1653 N N . ILE B 1 83 ? -11.688 -5.309 -5.438 1 93.69 83 ILE B N 1
ATOM 1654 C CA . ILE B 1 83 ? -10.531 -6.148 -5.723 1 93.69 83 ILE B CA 1
ATOM 1655 C C . ILE B 1 83 ? -10.148 -6.945 -4.477 1 93.69 83 ILE B C 1
ATOM 1657 O O . ILE B 1 83 ? -10.367 -6.492 -3.35 1 93.69 83 ILE B O 1
ATOM 1661 N N . PRO B 1 84 ? -9.57 -8.156 -4.691 1 92.75 84 PRO B N 1
ATOM 1662 C CA . PRO B 1 84 ? -9.086 -8.922 -3.535 1 92.75 84 PRO B CA 1
ATOM 1663 C C . PRO B 1 84 ? -8.023 -8.172 -2.738 1 92.75 84 PRO B C 1
ATOM 1665 O O . PRO B 1 84 ? -7.215 -7.441 -3.314 1 92.75 84 PRO B O 1
ATOM 1668 N N . CYS B 1 85 ? -8.039 -8.203 -1.422 1 94.25 85 CYS B N 1
ATOM 1669 C CA . CYS B 1 85 ? -7.055 -7.641 -0.504 1 94.25 85 CYS B CA 1
ATOM 1670 C C . CYS B 1 85 ? -7.066 -6.117 -0.561 1 94.25 85 CYS B C 1
ATOM 1672 O O . CYS B 1 85 ? -6.043 -5.473 -0.323 1 94.25 85 CYS B O 1
ATOM 1674 N N . ALA B 1 86 ? -8.242 -5.547 -0.902 1 95.44 86 ALA B N 1
ATOM 1675 C CA . ALA B 1 86 ? -8.383 -4.102 -1.033 1 95.44 86 ALA B CA 1
ATOM 1676 C C . ALA B 1 86 ? -8.07 -3.396 0.285 1 95.44 86 ALA B C 1
ATOM 1678 O O . ALA B 1 86 ? -7.305 -2.432 0.316 1 95.44 86 ALA B O 1
ATOM 1679 N N . VAL B 1 87 ? -8.68 -3.861 1.392 1 96.12 87 VAL B N 1
ATOM 1680 C CA . VAL B 1 87 ? -8.516 -3.193 2.678 1 96.12 87 VAL B CA 1
ATOM 1681 C C . VAL B 1 87 ? -7.059 -3.271 3.123 1 96.12 87 VAL B C 1
ATOM 1683 O O . VAL B 1 87 ? -6.52 -2.312 3.68 1 96.12 87 VAL B O 1
ATOM 1686 N N . PHE B 1 88 ? -6.434 -4.375 2.805 1 97.69 88 PHE B N 1
ATOM 1687 C CA . PHE B 1 88 ? -5.012 -4.551 3.076 1 97.69 88 PHE B CA 1
ATOM 1688 C C . PHE B 1 88 ? -4.188 -3.512 2.326 1 97.69 88 PHE B C 1
ATOM 1690 O O . PHE B 1 88 ? -3.334 -2.844 2.918 1 97.69 88 PHE B O 1
ATOM 1697 N N . ALA B 1 89 ? -4.457 -3.289 1.079 1 98.12 89 ALA B N 1
ATOM 1698 C CA . ALA B 1 89 ? -3.74 -2.314 0.261 1 98.12 89 ALA B CA 1
ATOM 1699 C C . ALA B 1 89 ? -4.012 -0.891 0.742 1 98.12 89 ALA B C 1
ATOM 1701 O O . ALA B 1 89 ? -3.1 -0.061 0.788 1 98.12 89 ALA B O 1
ATOM 1702 N N . LEU B 1 90 ? -5.227 -0.623 1.055 1 97.88 90 LEU B N 1
ATOM 1703 C CA . LEU B 1 90 ? -5.586 0.702 1.547 1 97.88 90 LEU B CA 1
ATOM 1704 C C . LEU B 1 90 ? -4.867 1.011 2.855 1 97.88 90 LEU B C 1
ATOM 1706 O O . LEU B 1 90 ? -4.469 2.152 3.094 1 97.88 90 LEU B O 1
ATOM 1710 N N . ARG B 1 91 ? -4.719 0.003 3.695 1 98.25 91 ARG B N 1
ATOM 1711 C CA . ARG B 1 91 ? -4.0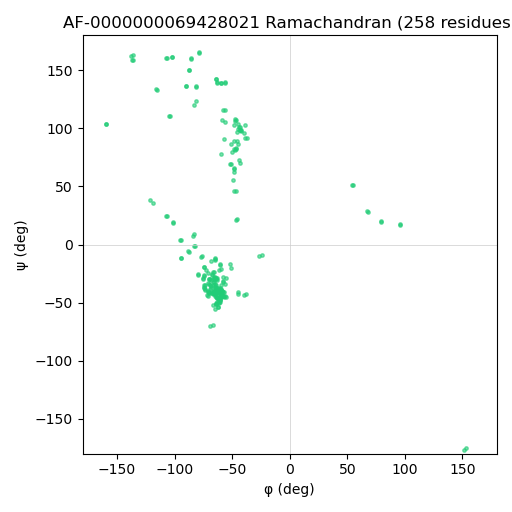43 0.199 4.973 1 98.25 91 ARG B CA 1
ATOM 1712 C C . ARG B 1 91 ? -2.566 0.515 4.773 1 98.25 91 ARG B C 1
ATOM 1714 O O . ARG B 1 91 ? -2.008 1.371 5.461 1 98.25 91 ARG B O 1
ATOM 1721 N N . VAL B 1 92 ? -1.964 -0.157 3.855 1 97.88 92 VAL B N 1
ATOM 1722 C CA . VAL B 1 92 ? -0.571 0.12 3.52 1 97.88 92 VAL B CA 1
ATOM 1723 C C . VAL B 1 92 ? -0.436 1.557 3.02 1 97.88 92 VAL B C 1
ATOM 1725 O O . VAL B 1 92 ? 0.454 2.291 3.457 1 97.88 92 VAL B O 1
ATOM 1728 N N . LYS B 1 93 ? -1.31 1.938 2.107 1 97.19 93 LYS B N 1
ATOM 1729 C CA . LYS B 1 93 ? -1.267 3.285 1.546 1 97.19 93 LYS B CA 1
ATOM 1730 C C . LYS B 1 93 ? -1.474 4.34 2.629 1 97.19 93 LYS B C 1
ATOM 1732 O O . LYS B 1 93 ? -0.73 5.32 2.699 1 97.19 93 LYS B O 1
ATOM 1737 N N . LEU B 1 94 ? -2.449 4.141 3.469 1 96.62 94 LEU B N 1
ATOM 1738 C CA . LEU B 1 94 ? -2.762 5.102 4.516 1 96.62 94 LEU B CA 1
ATOM 1739 C C . LEU B 1 94 ? -1.59 5.258 5.48 1 96.62 94 LEU B C 1
ATOM 1741 O O . LEU B 1 94 ? -1.241 6.375 5.867 1 96.62 94 LEU B O 1
ATOM 1745 N N . ARG B 1 95 ? -1.035 4.164 5.891 1 95.69 95 ARG B N 1
ATOM 1746 C CA . ARG B 1 95 ? 0.104 4.195 6.805 1 95.69 95 ARG B CA 1
ATOM 1747 C C . ARG B 1 95 ? 1.277 4.953 6.191 1 95.69 95 ARG B C 1
ATOM 1749 O O . ARG B 1 95 ? 1.967 5.703 6.883 1 95.69 95 ARG B O 1
ATOM 1756 N N . THR B 1 96 ? 1.494 4.797 4.949 1 93.38 96 THR B N 1
ATOM 1757 C CA . THR B 1 96 ? 2.604 5.445 4.258 1 93.38 96 THR B CA 1
ATOM 1758 C C . THR B 1 96 ? 2.326 6.934 4.07 1 93.38 96 THR B C 1
ATOM 1760 O O . THR B 1 96 ? 3.205 7.77 4.301 1 93.38 96 THR B O 1
ATOM 1763 N N . VAL B 1 97 ? 1.079 7.238 3.773 1 92.25 97 VAL B N 1
ATOM 1764 C CA . VAL B 1 97 ? 0.721 8.633 3.512 1 92.25 97 VAL B CA 1
ATOM 1765 C C . VAL B 1 97 ? 0.769 9.43 4.812 1 92.25 97 VAL B C 1
ATOM 1767 O O . VAL B 1 97 ? 1.227 10.57 4.828 1 92.25 97 VAL B O 1
ATOM 1770 N N . LEU B 1 98 ? 0.319 8.859 5.832 1 92.31 98 LEU B N 1
ATOM 1771 C CA . LEU B 1 98 ? 0.237 9.578 7.102 1 92.31 98 LEU B CA 1
ATOM 1772 C C . LEU B 1 98 ? 1.468 9.305 7.957 1 92.31 98 LEU B C 1
ATOM 1774 O O . LEU B 1 98 ? 1.543 9.75 9.102 1 92.31 98 LEU B O 1
ATOM 1778 N N . SER B 1 99 ? 2.406 8.57 7.441 1 92.12 99 SER B N 1
ATOM 1779 C CA . SER B 1 99 ? 3.646 8.234 8.133 1 92.12 99 SER B CA 1
ATOM 1780 C C . SER B 1 99 ? 3.367 7.586 9.484 1 92.12 99 SER B C 1
ATOM 1782 O O . SER B 1 99 ? 3.906 8.023 10.508 1 92.12 99 SER B O 1
ATOM 1784 N N . ILE B 1 100 ? 2.539 6.586 9.438 1 93.75 100 ILE B N 1
ATOM 1785 C CA . ILE B 1 100 ? 2.217 5.828 10.641 1 93.75 100 ILE B CA 1
ATOM 1786 C C . ILE B 1 100 ? 3.188 4.66 10.789 1 93.75 100 ILE B C 1
ATOM 1788 O O . ILE B 1 100 ? 3.504 3.979 9.812 1 93.75 100 ILE B O 1
ATOM 1792 N N . LYS B 1 101 ? 3.609 4.535 12.039 1 94.88 101 LYS B N 1
ATOM 1793 C CA . LYS B 1 101 ? 4.543 3.451 12.328 1 94.88 101 LYS B CA 1
ATOM 1794 C C . LYS B 1 101 ? 3.9 2.09 12.078 1 94.88 101 LYS B C 1
ATOM 1796 O O . LYS B 1 101 ? 2.732 1.877 12.414 1 94.88 101 LYS B O 1
ATOM 1801 N N . GLY B 1 102 ? 4.672 1.15 11.5 1 94.81 102 GLY B N 1
ATOM 1802 C CA . GLY B 1 102 ? 4.188 -0.197 11.242 1 94.81 102 GLY B CA 1
ATOM 1803 C C . GLY B 1 102 ? 4.863 -0.859 10.055 1 94.81 102 GLY B C 1
ATOM 1804 O O . GLY B 1 102 ? 5.816 -0.313 9.492 1 94.81 102 GLY B O 1
ATOM 1805 N N . SER B 1 103 ? 4.395 -2.043 9.758 1 96.62 103 SER B N 1
ATOM 1806 C CA . SER B 1 103 ? 4.93 -2.824 8.648 1 96.62 103 SER B CA 1
ATOM 1807 C C . SER B 1 103 ? 3.814 -3.465 7.828 1 96.62 103 SER B C 1
ATOM 1809 O O . SER B 1 103 ? 2.668 -3.529 8.273 1 96.62 103 SER B O 1
ATOM 1811 N N . ILE B 1 104 ? 4.195 -3.877 6.633 1 97.75 104 ILE B N 1
ATOM 1812 C CA . ILE B 1 104 ? 3.229 -4.543 5.766 1 97.75 104 ILE B CA 1
ATOM 1813 C C . ILE B 1 104 ? 2.721 -5.816 6.438 1 97.75 104 ILE B C 1
ATOM 1815 O O . ILE B 1 104 ? 1.539 -6.152 6.332 1 97.75 104 ILE B O 1
ATOM 1819 N N . ILE B 1 105 ? 3.568 -6.543 7.141 1 97.5 105 ILE B N 1
ATOM 1820 C CA . ILE B 1 105 ? 3.166 -7.75 7.852 1 97.5 105 ILE B CA 1
ATOM 1821 C C . ILE B 1 105 ? 2.102 -7.406 8.891 1 97.5 105 ILE B C 1
ATOM 1823 O O . ILE B 1 105 ? 1.099 -8.109 9.023 1 97.5 105 ILE B O 1
ATOM 1827 N N . ASP B 1 106 ? 2.334 -6.289 9.648 1 97.12 106 ASP B N 1
ATOM 1828 C CA . ASP B 1 106 ? 1.349 -5.832 10.625 1 97.12 106 ASP B CA 1
ATOM 1829 C C . ASP B 1 106 ? 0.008 -5.535 9.953 1 97.12 106 ASP B C 1
ATOM 1831 O O . ASP B 1 106 ? -1.048 -5.883 10.484 1 97.12 106 ASP B O 1
ATOM 1835 N N . ASP B 1 107 ? 0.099 -4.875 8.836 1 97.88 107 ASP B N 1
ATOM 1836 C CA . ASP B 1 107 ? -1.119 -4.543 8.102 1 97.88 107 ASP B CA 1
ATOM 1837 C C . ASP B 1 107 ? -1.872 -5.801 7.688 1 97.88 107 ASP B C 1
ATOM 1839 O O . ASP B 1 107 ? -3.102 -5.852 7.762 1 97.88 107 ASP B O 1
ATOM 1843 N N . PHE B 1 108 ? -1.135 -6.82 7.223 1 97.81 108 PHE B N 1
ATOM 1844 C CA . PHE B 1 108 ? -1.745 -8.07 6.789 1 97.81 108 PHE B CA 1
ATOM 1845 C C . PHE B 1 108 ? -2.494 -8.734 7.938 1 97.81 108 PHE B C 1
ATOM 1847 O O . PHE B 1 108 ? -3.656 -9.117 7.789 1 97.81 108 PHE B O 1
ATOM 1854 N N . PHE B 1 109 ? -1.889 -8.812 9.047 1 96.81 109 PHE B N 1
ATOM 1855 C CA . PHE B 1 109 ? -2.49 -9.508 10.18 1 96.81 109 PHE B CA 1
ATOM 1856 C C . PHE B 1 109 ? -3.611 -8.672 10.789 1 96.81 109 PHE B C 1
ATOM 1858 O O . PHE B 1 109 ? -4.582 -9.219 11.32 1 96.81 109 PHE B O 1
ATOM 1865 N N . ALA B 1 110 ? -3.477 -7.332 10.797 1 96 110 ALA B N 1
ATOM 1866 C CA . ALA B 1 110 ? -4.57 -6.48 11.258 1 96 110 ALA B CA 1
ATOM 1867 C C . ALA B 1 110 ? -5.852 -6.762 10.484 1 96 110 ALA B C 1
ATOM 1869 O O . ALA B 1 110 ? -6.93 -6.879 11.07 1 96 110 ALA B O 1
ATOM 1870 N N . VAL B 1 111 ? -5.738 -6.883 9.156 1 95.62 111 VAL B N 1
ATOM 1871 C CA . VAL B 1 111 ? -6.898 -7.094 8.297 1 95.62 111 VAL B CA 1
ATOM 1872 C C . VAL B 1 111 ? -7.395 -8.531 8.445 1 95.62 111 VAL B C 1
ATOM 1874 O O . VAL B 1 111 ? -8.602 -8.781 8.43 1 95.62 111 VAL B O 1
ATOM 1877 N N . LEU B 1 112 ? -6.496 -9.508 8.594 1 94.94 112 LEU B N 1
ATOM 1878 C CA . LEU B 1 112 ? -6.871 -10.914 8.773 1 94.94 112 LEU B CA 1
ATOM 1879 C C . LEU B 1 112 ? -7.617 -11.109 10.086 1 94.94 112 LEU B C 1
ATOM 1881 O O . LEU B 1 112 ? -8.547 -11.922 10.164 1 94.94 112 LEU B O 1
ATOM 1885 N N . CYS B 1 113 ? -7.211 -10.461 11.133 1 92.31 113 CYS B N 1
ATOM 1886 C CA . CYS B 1 113 ? -7.852 -10.578 12.438 1 92.31 113 CYS B CA 1
ATOM 1887 C C . CYS B 1 113 ? -9.297 -10.102 12.383 1 92.31 113 CYS B C 1
ATOM 1889 O O . CYS B 1 113 ? -10.203 -10.812 12.82 1 92.31 113 CYS B O 1
ATOM 1891 N N . CYS B 1 114 ? -9.414 -8.859 11.875 1 88.75 114 CYS B N 1
ATOM 1892 C CA . CYS B 1 114 ? -10.773 -8.328 11.766 1 88.75 114 CYS B CA 1
ATOM 1893 C C . CYS B 1 114 ? -10.836 -7.184 10.766 1 88.75 114 CYS B C 1
ATOM 1895 O O . CYS B 1 114 ? -10.539 -6.035 11.117 1 88.75 114 CYS B O 1
ATOM 1897 N N . GLU B 1 115 ? -11.32 -7.398 9.656 1 91.31 115 GLU B N 1
ATOM 1898 C CA . GLU B 1 115 ? -11.336 -6.422 8.57 1 91.31 115 GLU B CA 1
ATOM 1899 C C . GLU B 1 115 ? -12.219 -5.223 8.922 1 91.31 115 GLU B C 1
ATOM 1901 O O . GLU B 1 115 ? -11.828 -4.074 8.711 1 91.31 115 GLU B O 1
ATOM 1906 N N . PRO B 1 116 ? -13.398 -5.449 9.562 1 87.31 116 PRO B N 1
ATOM 1907 C CA . PRO B 1 116 ? -14.219 -4.281 9.891 1 87.31 116 PRO B CA 1
ATOM 1908 C C . PRO B 1 116 ? -13.555 -3.377 10.93 1 87.31 116 PRO B C 1
ATOM 1910 O O . PRO B 1 116 ? -13.688 -2.152 10.867 1 87.31 116 PRO B O 1
ATOM 1913 N N . CYS B 1 117 ? -12.875 -3.969 11.805 1 88.25 117 CYS B N 1
ATOM 1914 C CA . CYS B 1 117 ? -12.164 -3.164 12.789 1 88.25 117 CYS B CA 1
ATOM 1915 C C . CYS B 1 117 ? -11.047 -2.359 12.141 1 88.25 117 CYS B C 1
ATOM 1917 O O . CYS B 1 117 ? -10.797 -1.213 12.523 1 88.25 117 CYS B O 1
ATOM 1919 N N . ALA B 1 118 ? -10.352 -2.994 11.25 1 91.94 118 ALA B N 1
ATOM 1920 C CA . ALA B 1 118 ? -9.289 -2.297 10.531 1 91.94 118 ALA B CA 1
ATOM 1921 C C . ALA B 1 118 ? -9.844 -1.107 9.75 1 91.94 118 ALA B C 1
ATOM 1923 O O . ALA B 1 118 ? -9.227 -0.038 9.727 1 91.94 118 ALA B O 1
ATOM 1924 N N . VAL B 1 119 ? -10.961 -1.295 9.148 1 91.69 119 VAL B N 1
ATOM 1925 C CA . VAL B 1 119 ? -11.586 -0.223 8.383 1 91.69 119 VAL B CA 1
ATOM 1926 C C . VAL B 1 119 ? -11.992 0.917 9.32 1 91.69 119 VAL B C 1
ATOM 1928 O O . VAL B 1 119 ? -11.773 2.09 9.008 1 91.69 119 VAL B O 1
ATOM 1931 N N . CYS B 1 120 ? -12.5 0.545 10.414 1 87.81 120 CYS B N 1
ATOM 1932 C CA . CYS B 1 120 ? -12.891 1.56 11.391 1 87.81 120 CYS B CA 1
ATOM 1933 C C . CYS B 1 120 ? -11.672 2.316 11.906 1 87.81 120 CYS B C 1
ATOM 1935 O O . CYS B 1 120 ? -11.719 3.535 12.078 1 87.81 120 CYS B O 1
ATOM 1937 N N . GLN B 1 121 ? -10.68 1.601 12.203 1 90.81 121 GLN B N 1
ATOM 1938 C CA . GLN B 1 121 ? -9.445 2.236 12.656 1 90.81 121 GLN B CA 1
ATOM 1939 C C . GLN B 1 121 ? -8.922 3.223 11.617 1 90.81 121 GLN B C 1
ATOM 1941 O O . GLN B 1 121 ? -8.508 4.328 11.961 1 90.81 121 GLN B O 1
ATOM 1946 N N . MET B 1 122 ? -8.914 2.869 10.422 1 93.31 122 MET B N 1
ATOM 1947 C CA . MET B 1 122 ? -8.438 3.732 9.344 1 93.31 122 MET B CA 1
ATOM 1948 C C . MET B 1 122 ? -9.32 4.969 9.203 1 93.31 122 MET B C 1
ATOM 1950 O O . MET B 1 122 ? -8.82 6.074 8.992 1 93.31 122 MET B O 1
ATOM 1954 N N . SER B 1 123 ? -10.594 4.77 9.352 1 89.94 123 SER B N 1
ATOM 1955 C CA . SER B 1 123 ? -11.508 5.898 9.273 1 89.94 123 SER B CA 1
ATOM 1956 C C . SER B 1 123 ? -11.273 6.887 10.414 1 89.94 123 SER B C 1
ATOM 1958 O O . SER B 1 123 ? -11.297 8.102 10.203 1 89.94 123 SER B O 1
ATOM 1960 N N . ARG B 1 124 ? -11.086 6.383 11.523 1 90.06 124 ARG B N 1
ATOM 1961 C CA . ARG B 1 124 ? -10.812 7.238 12.672 1 90.06 124 ARG B CA 1
ATOM 1962 C C . ARG B 1 124 ? -9.508 8 12.484 1 90.06 124 ARG B C 1
ATOM 1964 O O . ARG B 1 124 ? -9.391 9.164 12.891 1 90.06 124 ARG B O 1
ATOM 1971 N N . GLU B 1 125 ? -8.555 7.328 11.984 1 91.94 125 GLU B N 1
ATOM 1972 C CA . GLU B 1 125 ? -7.281 7.992 11.711 1 91.94 125 GLU B CA 1
ATOM 1973 C C . GLU B 1 125 ? -7.469 9.164 10.75 1 91.94 125 GLU B C 1
ATOM 1975 O O . GLU B 1 125 ? -6.891 10.234 10.953 1 91.94 125 GLU B O 1
ATOM 1980 N N . LEU B 1 126 ? -8.242 8.961 9.711 1 91.56 126 LEU B N 1
ATOM 1981 C CA . LEU B 1 126 ? -8.516 10.016 8.75 1 91.56 126 LEU B CA 1
ATOM 1982 C C . LEU B 1 126 ? -9.266 11.172 9.406 1 91.56 126 LEU B C 1
ATOM 1984 O O . LEU B 1 126 ? -8.961 12.344 9.156 1 91.56 126 LEU B O 1
ATOM 1988 N N . ASP B 1 127 ? -10.172 10.82 10.258 1 88.62 127 ASP B N 1
ATOM 1989 C CA . ASP B 1 127 ? -10.914 11.844 10.984 1 88.62 127 ASP B CA 1
ATOM 1990 C C . ASP B 1 127 ? -9.977 12.672 11.867 1 88.62 127 ASP B C 1
ATOM 1992 O O . ASP B 1 127 ? -10.086 13.898 11.914 1 88.62 127 ASP B O 1
ATOM 1996 N N . ASN B 1 128 ? -9.156 12.031 12.547 1 90 128 ASN B N 1
ATOM 1997 C CA . ASN B 1 128 ? -8.211 12.703 13.43 1 90 128 ASN B CA 1
ATOM 1998 C C . ASN B 1 128 ? -7.246 13.586 12.648 1 90 128 ASN B C 1
ATOM 2000 O O . ASN B 1 128 ? -6.762 14.594 13.164 1 90 128 ASN B O 1
ATOM 2004 N N . ALA B 1 129 ? -6.969 13.203 11.422 1 88.81 129 ALA B N 1
ATOM 2005 C CA . ALA B 1 129 ? -6.098 14 10.555 1 88.81 129 ALA B CA 1
ATOM 2006 C C . ALA B 1 129 ? -6.871 15.125 9.875 1 88.81 129 ALA B C 1
ATOM 2008 O O . ALA B 1 129 ? -6.293 15.93 9.141 1 88.81 129 ALA B O 1
ATOM 2009 N N . GLY B 1 130 ? -8.109 15.234 10.102 1 85.75 130 GLY B N 1
ATOM 2010 C CA . GLY B 1 130 ? -8.938 16.281 9.531 1 85.75 130 GLY B CA 1
ATOM 2011 C C . GLY B 1 130 ? -9.336 16 8.094 1 85.75 130 GLY B C 1
ATOM 2012 O O . GLY B 1 130 ? -9.602 16.938 7.332 1 85.75 130 GLY B O 1
ATOM 2013 N N . LEU B 1 131 ? -9.258 14.82 7.719 1 83.19 131 LEU B N 1
ATOM 2014 C CA . LEU B 1 131 ? -9.586 14.422 6.355 1 83.19 131 LEU B CA 1
ATOM 2015 C C . LEU B 1 131 ? -10.914 13.672 6.32 1 83.19 131 LEU B C 1
ATOM 2017 O O . LEU B 1 131 ? -11.289 13.023 7.301 1 83.19 131 LEU B O 1
#

Radius of gyration: 22.86 Å; Cα contacts (8 Å, |Δi|>4): 294; chains: 2; bounding box: 72×86×44 Å

Secondary structure (DSSP, 8-state):
-----------------GGGHHHHHHTTSSS------PBPPSS-TTGGGG-STT-HHHHHHHHHHHHHHHHHHHTS-GGGGGSTTHHHHHHHHHHHHTTBS--HHHHHHHHHH-HHHHHHHHHHHHHHTT-/-----------------GGGHHHHHHTTSSS------PBPPSS-TTGGGG-STT-HHHHHHHHHHHHHHHHHHHTS-GGGGGSTTHHHHHHHHHHHHTTBS--HHHHHHHHHH-HHHHHHHHHHHHHHTT-

Nearest PDB structures (foldseek):
  6r1n-assembly1_A-2  TM=2.898E-01  e=7.040E+00  Staphylococcus aureus
  6r1n-assembly1_A-2  TM=2.900E-01  e=7.284E+00  Staphylococcus aureus

Foldseek 3Di:
DPPPPPPPPPPPDPDPPPVCPQVVVCPPPPHSPRPPPADAQPDDLPCQCVDPVRNLVVCVVVVLVLQQVLCVLLPHHSCLSVDPCSLLVSLVSLCVVRRHDDDSVVSVVSCVVPVSSSSSSSVVSSVVVVD/DPPPPPPPPPPPPPDPPPPCPLVVVCPPPPHNPRPPPADAQPDDLPCQCVDPVRNLVVCVVVVLVLQQVLCVLLPHHSCLSVDPCSLLVSLVSLCVVRRHDDDSVVSVVSCVVPVSSSSSSSVVSSVVVVD